Protein AF-A0AAD7YVX1-F1 (afdb_monomer_lite)

Structure (mmCIF, N/CA/C/O backbone):
data_AF-A0AAD7YVX1-F1
#
_entry.id   AF-A0AAD7YVX1-F1
#
loop_
_atom_site.group_PDB
_atom_site.id
_atom_site.type_symbol
_atom_site.label_atom_id
_atom_site.label_alt_id
_atom_site.label_comp_id
_atom_site.label_asym_id
_atom_site.label_entity_id
_atom_site.label_seq_id
_atom_site.pdbx_PDB_ins_code
_atom_site.Cartn_x
_atom_site.Cartn_y
_atom_site.Cartn_z
_atom_site.occupancy
_atom_site.B_iso_or_equiv
_atom_site.auth_seq_id
_atom_site.auth_comp_id
_atom_site.auth_asym_id
_atom_site.auth_atom_id
_atom_site.pdbx_PDB_model_num
ATOM 1 N N . MET A 1 1 ? 60.259 -20.047 -37.079 1.00 74.94 1 MET A N 1
ATOM 2 C CA . MET A 1 1 ? 59.697 -18.685 -37.295 1.00 74.94 1 MET A CA 1
ATOM 3 C C . MET A 1 1 ? 58.208 -18.621 -36.959 1.00 74.94 1 MET A C 1
ATOM 5 O O . MET A 1 1 ? 57.776 -17.560 -36.547 1.00 74.94 1 MET A O 1
ATOM 9 N N . TYR A 1 2 ? 57.457 -19.728 -37.052 1.00 91.69 2 TYR A N 1
ATOM 10 C CA . TYR A 1 2 ? 56.030 -19.790 -36.690 1.00 91.69 2 TYR A CA 1
ATOM 11 C C . TYR A 1 2 ? 55.746 -20.210 -35.236 1.00 91.69 2 TYR A C 1
ATOM 13 O O . TYR A 1 2 ? 54.602 -20.171 -34.801 1.00 91.69 2 TYR A O 1
ATOM 21 N N . ASP A 1 3 ? 56.762 -20.614 -34.470 1.00 94.06 3 ASP A N 1
ATOM 22 C CA . ASP A 1 3 ? 56.574 -21.216 -33.140 1.00 94.06 3 ASP A CA 1
ATOM 23 C C . ASP A 1 3 ? 55.918 -20.251 -32.139 1.00 94.06 3 ASP A C 1
ATOM 25 O O . ASP A 1 3 ? 55.067 -20.650 -31.350 1.00 94.06 3 ASP A O 1
ATOM 29 N N . ASN A 1 4 ? 56.242 -18.959 -32.240 1.00 94.56 4 ASN A N 1
ATOM 30 C CA . ASN A 1 4 ? 55.645 -17.914 -31.410 1.00 94.56 4 ASN A CA 1
ATOM 31 C C . ASN A 1 4 ? 54.162 -17.675 -31.751 1.00 94.56 4 ASN A C 1
ATOM 33 O O . ASN A 1 4 ? 53.345 -17.440 -30.863 1.00 94.56 4 ASN A O 1
ATOM 37 N N . ASP A 1 5 ? 53.793 -17.770 -33.031 1.00 95.81 5 ASP A N 1
ATOM 38 C CA . ASP A 1 5 ? 52.402 -17.611 -33.469 1.00 95.81 5 ASP A CA 1
ATOM 39 C C . ASP A 1 5 ? 51.548 -18.800 -33.015 1.00 95.81 5 ASP A C 1
ATOM 41 O O . ASP A 1 5 ? 50.422 -18.618 -32.551 1.00 95.81 5 ASP A O 1
ATOM 45 N N . ILE A 1 6 ? 52.107 -20.014 -33.076 1.00 96.56 6 ILE A N 1
ATOM 46 C CA . ILE A 1 6 ? 51.458 -21.230 -32.573 1.00 96.56 6 ILE A CA 1
ATOM 47 C C . ILE A 1 6 ? 51.222 -21.126 -31.061 1.00 96.56 6 ILE A C 1
ATOM 49 O O . ILE A 1 6 ? 50.116 -21.405 -30.599 1.00 96.56 6 ILE A O 1
ATOM 53 N N . GLU A 1 7 ? 52.220 -20.685 -30.289 1.00 97.19 7 GLU A N 1
ATOM 54 C CA . GLU A 1 7 ? 52.081 -20.517 -28.838 1.00 97.19 7 GLU A CA 1
ATOM 55 C C . GLU A 1 7 ? 51.013 -19.464 -28.482 1.00 97.19 7 GLU A C 1
ATOM 57 O O . GLU A 1 7 ? 50.201 -19.672 -27.576 1.00 97.19 7 GLU A O 1
ATOM 62 N N . ASN A 1 8 ? 50.961 -18.352 -29.221 1.00 96.94 8 ASN A N 1
ATOM 63 C CA . ASN A 1 8 ? 49.951 -17.312 -29.016 1.00 96.94 8 ASN A CA 1
ATOM 64 C C . ASN A 1 8 ? 48.534 -17.810 -29.330 1.00 96.94 8 ASN A C 1
ATOM 66 O O . ASN A 1 8 ? 47.618 -17.572 -28.540 1.00 96.94 8 ASN A O 1
ATOM 70 N N . LEU A 1 9 ? 48.355 -18.558 -30.424 1.00 97.62 9 LEU A N 1
ATOM 71 C CA . LEU A 1 9 ? 47.066 -19.166 -30.768 1.00 97.62 9 LEU A CA 1
ATOM 72 C C . LEU A 1 9 ? 46.616 -20.190 -29.719 1.00 97.62 9 LEU A C 1
ATOM 74 O O . LEU A 1 9 ? 45.437 -20.232 -29.375 1.00 97.62 9 LEU A O 1
ATOM 78 N N . GLN A 1 10 ? 47.538 -20.981 -29.162 1.00 97.69 10 GLN A N 1
ATOM 79 C CA . GLN A 1 10 ? 47.224 -21.920 -28.079 1.00 97.69 10 GLN A CA 1
ATOM 80 C C . GLN A 1 10 ? 46.774 -21.197 -26.802 1.00 97.69 10 GLN A C 1
ATOM 82 O O . GLN A 1 10 ? 45.806 -21.618 -26.166 1.00 97.69 10 GLN A O 1
ATOM 87 N N . LYS A 1 11 ? 47.430 -20.085 -26.441 1.00 97.38 11 LYS A N 1
ATOM 88 C CA . LYS A 1 11 ? 47.020 -19.248 -25.300 1.00 97.38 11 LYS A CA 1
ATOM 89 C C . LYS A 1 11 ? 45.641 -18.626 -25.518 1.00 97.38 11 LYS A C 1
ATOM 91 O O . LYS A 1 11 ? 44.825 -18.630 -24.594 1.00 97.38 11 LYS A O 1
ATOM 96 N N . GLU A 1 12 ? 45.365 -18.118 -26.719 1.00 97.81 12 GLU A N 1
ATOM 97 C CA . GLU A 1 12 ? 44.051 -17.554 -27.040 1.00 97.81 12 GLU A CA 1
ATOM 98 C C . GLU A 1 12 ? 42.960 -18.630 -27.005 1.00 97.81 12 GLU A C 1
ATOM 100 O O . GLU A 1 12 ? 41.921 -18.419 -26.378 1.00 97.81 12 GLU A O 1
ATOM 105 N N . LEU A 1 13 ? 43.212 -19.806 -27.589 1.00 97.62 13 LEU A N 1
ATOM 106 C CA . LEU A 1 13 ? 42.276 -20.930 -27.566 1.00 97.62 13 LEU A CA 1
ATOM 107 C C . LEU A 1 13 ? 41.926 -21.331 -26.127 1.00 97.62 13 LEU A C 1
ATOM 109 O O . LEU A 1 13 ? 40.748 -21.396 -25.781 1.00 97.62 13 LEU A O 1
ATOM 113 N N . LEU A 1 14 ? 42.932 -21.493 -25.263 1.00 97.94 14 LEU A N 1
ATOM 114 C CA . LEU A 1 14 ? 42.726 -21.831 -23.853 1.00 97.94 14 LEU A CA 1
ATOM 115 C C . LEU A 1 14 ? 41.912 -20.754 -23.111 1.00 97.94 14 LEU A C 1
ATOM 117 O O . LEU A 1 14 ? 41.033 -21.065 -22.305 1.00 97.94 14 LEU A O 1
ATOM 121 N N . SER A 1 15 ? 42.171 -19.473 -23.390 1.00 97.88 15 SER A N 1
ATOM 122 C CA . SER A 1 15 ? 41.406 -18.359 -22.815 1.00 97.88 15 SER A CA 1
ATOM 123 C C . SER A 1 15 ? 39.932 -18.392 -23.244 1.00 97.88 15 SER A C 1
ATOM 125 O O . SER A 1 15 ? 39.031 -18.214 -22.414 1.00 97.88 15 SER A O 1
ATOM 127 N N . ARG A 1 16 ? 39.667 -18.682 -24.524 1.00 97.75 16 ARG A N 1
ATOM 128 C CA . ARG A 1 16 ? 38.306 -18.823 -25.064 1.00 97.75 16 ARG A CA 1
ATOM 129 C C . ARG A 1 16 ? 37.585 -20.027 -24.468 1.00 97.75 16 ARG A C 1
ATOM 131 O O . ARG A 1 16 ? 36.438 -19.883 -24.056 1.00 97.75 16 ARG A O 1
ATOM 138 N N . GLU A 1 17 ? 38.253 -21.172 -24.352 1.00 98.12 17 GLU A N 1
ATOM 139 C CA . GLU A 1 17 ? 37.696 -22.370 -23.712 1.00 98.12 17 GLU A CA 1
ATOM 140 C C . GLU A 1 17 ? 37.290 -22.106 -22.259 1.00 98.12 17 GLU A C 1
ATOM 142 O O . GLU A 1 17 ? 36.192 -22.478 -21.845 1.00 98.12 17 GLU A O 1
ATOM 147 N N . ASN A 1 18 ? 38.134 -21.413 -21.492 1.00 97.25 18 ASN A N 1
ATOM 148 C CA . ASN A 1 18 ? 37.818 -21.048 -20.110 1.00 97.25 18 ASN A CA 1
ATOM 149 C C . ASN A 1 18 ? 36.640 -20.070 -20.022 1.00 97.25 18 ASN A C 1
ATOM 151 O O . ASN A 1 18 ? 35.794 -20.209 -19.142 1.00 97.25 18 ASN A O 1
ATOM 155 N N . THR A 1 19 ? 36.544 -19.122 -20.957 1.00 97.69 19 THR A N 1
ATOM 156 C CA . THR A 1 19 ? 35.404 -18.195 -21.032 1.00 97.69 19 THR A CA 1
ATOM 157 C C . THR A 1 19 ? 34.103 -18.940 -21.330 1.00 97.69 19 THR A C 1
ATOM 159 O O . THR A 1 19 ? 33.081 -18.682 -20.701 1.00 97.69 19 THR A O 1
ATOM 162 N N . ILE A 1 20 ? 34.134 -19.896 -22.263 1.00 97.00 20 ILE A N 1
ATOM 163 C CA . ILE A 1 20 ? 32.970 -20.724 -22.596 1.00 97.00 20 ILE A CA 1
ATOM 164 C C . ILE A 1 20 ? 32.546 -21.562 -21.384 1.00 97.00 20 ILE A C 1
ATOM 166 O O . ILE A 1 20 ? 31.361 -21.596 -21.059 1.00 97.00 20 ILE A O 1
ATOM 170 N N . LYS A 1 21 ? 33.498 -22.182 -20.674 1.00 97.44 21 LYS A N 1
ATOM 171 C CA . LYS A 1 21 ? 33.215 -22.927 -19.436 1.00 97.44 21 LYS A CA 1
ATOM 172 C C . LYS A 1 21 ? 32.552 -22.046 -18.374 1.00 97.44 21 LYS A C 1
ATOM 174 O O . LYS A 1 21 ? 31.548 -22.456 -17.805 1.00 97.44 21 LYS A O 1
ATOM 179 N N . ASP A 1 22 ? 33.056 -20.832 -18.148 1.00 96.81 22 ASP A N 1
ATOM 180 C CA . ASP A 1 22 ? 32.457 -19.879 -17.200 1.00 96.81 22 ASP A CA 1
ATOM 181 C C . ASP A 1 22 ? 31.016 -19.498 -17.584 1.00 96.81 22 ASP A C 1
ATOM 183 O O . ASP A 1 22 ? 30.131 -19.456 -16.728 1.00 96.81 22 ASP A O 1
ATOM 187 N N . ILE A 1 23 ? 30.747 -19.288 -18.879 1.00 96.44 23 ILE A N 1
ATOM 188 C CA . ILE A 1 23 ? 29.391 -19.018 -19.380 1.00 96.44 23 ILE A CA 1
ATOM 189 C C . ILE A 1 23 ? 28.453 -20.196 -19.086 1.00 96.44 23 ILE A C 1
ATOM 191 O O . ILE A 1 23 ? 27.344 -19.972 -18.599 1.00 96.44 23 ILE A O 1
ATOM 195 N N . PHE A 1 24 ? 28.884 -21.435 -19.340 1.00 97.50 24 PHE A N 1
ATOM 196 C CA . PHE A 1 24 ? 28.068 -22.618 -19.054 1.00 97.50 24 PHE A CA 1
ATOM 197 C C . PHE A 1 24 ? 27.813 -22.802 -17.554 1.00 97.50 24 PHE A C 1
ATOM 199 O O . PHE A 1 24 ? 26.665 -23.017 -17.173 1.00 97.50 24 PHE A O 1
ATOM 206 N N . CYS A 1 25 ? 28.819 -22.605 -16.698 1.00 96.12 25 CYS A N 1
ATOM 207 C CA . CYS A 1 25 ? 28.635 -22.647 -15.243 1.00 96.12 25 CYS A CA 1
ATOM 208 C C . CYS A 1 25 ? 27.600 -21.614 -14.763 1.00 96.12 25 CYS A C 1
ATOM 210 O O . CYS A 1 25 ? 26.734 -21.918 -13.940 1.00 96.12 25 CYS A O 1
ATOM 212 N N . LYS A 1 26 ? 27.652 -20.384 -15.293 1.00 95.50 26 LYS A N 1
ATOM 213 C CA . LYS A 1 26 ? 26.664 -19.338 -14.978 1.00 95.50 26 LYS A CA 1
ATOM 214 C C . LYS A 1 26 ? 25.271 -19.706 -15.473 1.00 95.50 26 LYS A C 1
ATOM 216 O O . LYS A 1 26 ? 24.300 -19.498 -14.752 1.00 95.50 26 LYS A O 1
ATOM 221 N N . TYR A 1 27 ? 25.170 -20.263 -16.678 1.00 95.38 27 TYR A N 1
ATOM 222 C CA . TYR A 1 27 ? 23.902 -20.720 -17.236 1.00 95.38 27 TYR A CA 1
ATOM 223 C C . TYR A 1 27 ? 23.262 -21.816 -16.373 1.00 95.38 27 TYR A C 1
ATOM 225 O O . TYR A 1 27 ? 22.083 -21.707 -16.041 1.00 95.38 27 TYR A O 1
ATOM 233 N N . GLU A 1 28 ? 24.030 -22.823 -15.954 1.00 97.06 28 GLU A N 1
ATOM 234 C CA . GLU A 1 28 ? 23.556 -23.890 -15.063 1.00 97.06 28 GLU A CA 1
ATOM 235 C C . GLU A 1 28 ? 23.082 -23.338 -13.713 1.00 97.06 28 GLU A C 1
ATOM 237 O O . GLU A 1 28 ? 21.984 -23.668 -13.265 1.00 97.06 28 GLU A O 1
ATOM 242 N N . SER A 1 29 ? 23.846 -22.422 -13.108 1.00 94.62 29 SER A N 1
ATOM 243 C CA . SER A 1 29 ? 23.443 -21.754 -11.865 1.00 94.62 29 SER A CA 1
ATOM 244 C C . SER A 1 29 ? 22.132 -20.971 -12.027 1.00 94.62 29 SER A C 1
ATOM 246 O O . SER A 1 29 ? 21.245 -21.065 -11.178 1.00 94.62 29 SER A O 1
ATOM 248 N N . CYS A 1 30 ? 21.954 -20.251 -13.140 1.00 94.00 30 CYS A N 1
ATOM 249 C CA . CYS A 1 30 ? 20.700 -19.555 -13.429 1.00 94.00 30 CYS A CA 1
ATOM 250 C C . CYS A 1 30 ? 19.519 -20.516 -13.626 1.00 94.00 30 CYS A C 1
ATOM 252 O O . CYS A 1 30 ? 18.421 -20.220 -13.155 1.00 94.00 30 CYS A O 1
ATOM 254 N N . GLN A 1 31 ? 19.722 -21.653 -14.301 1.00 96.44 31 GLN A N 1
ATOM 255 C CA . GLN A 1 31 ? 18.683 -22.674 -14.477 1.00 96.44 31 GLN A CA 1
ATOM 256 C C . GLN A 1 31 ? 18.253 -23.272 -13.136 1.00 96.44 31 GLN A C 1
ATOM 258 O O . GLN A 1 31 ? 17.057 -23.417 -12.885 1.00 96.44 31 GLN A O 1
ATOM 263 N N . GLN A 1 32 ? 19.208 -23.545 -12.246 1.00 96.56 32 GLN A N 1
ATOM 264 C CA . GLN A 1 32 ? 18.909 -24.029 -10.903 1.00 96.56 32 GLN A CA 1
ATOM 265 C C . GLN A 1 32 ? 18.084 -23.007 -10.106 1.00 96.56 32 GLN A C 1
ATOM 267 O O . GLN A 1 32 ? 17.020 -23.350 -9.594 1.00 96.56 32 GLN A O 1
ATOM 272 N N . MET A 1 33 ? 18.503 -21.737 -10.083 1.00 92.31 33 MET A N 1
ATOM 273 C CA . MET A 1 33 ? 17.752 -20.672 -9.403 1.00 92.31 33 MET A CA 1
ATOM 274 C C . MET A 1 33 ? 16.338 -20.487 -9.971 1.00 92.31 33 MET A C 1
ATOM 276 O O . MET A 1 33 ? 15.397 -20.192 -9.233 1.00 92.31 33 MET A O 1
ATOM 280 N N . LEU A 1 34 ? 16.171 -20.625 -11.291 1.00 92.44 34 LEU A N 1
ATOM 281 C CA . LEU A 1 34 ? 14.857 -20.552 -11.927 1.00 92.44 34 LEU A CA 1
ATOM 282 C C . LEU A 1 34 ? 13.966 -21.719 -11.488 1.00 92.44 34 LEU A C 1
ATOM 284 O O . LEU A 1 34 ? 12.796 -21.500 -11.180 1.00 92.44 34 LEU A O 1
ATOM 288 N N . SER A 1 35 ? 14.521 -22.931 -11.425 1.00 95.19 35 SER A N 1
ATOM 289 C CA . SER A 1 35 ? 13.809 -24.120 -10.954 1.00 95.19 35 SER A CA 1
ATOM 290 C C . SER A 1 35 ? 13.348 -23.969 -9.502 1.00 95.19 35 SER A C 1
ATOM 292 O O . SER A 1 35 ? 12.192 -24.260 -9.203 1.00 95.19 35 SER A O 1
ATOM 294 N N . GLU A 1 36 ? 14.214 -23.468 -8.617 1.00 93.00 36 GLU A N 1
ATOM 295 C CA . GLU A 1 36 ? 13.880 -23.201 -7.209 1.00 93.00 36 GLU A CA 1
ATOM 296 C C . GLU A 1 36 ? 12.719 -22.201 -7.097 1.00 93.00 36 GLU A C 1
ATOM 298 O O . GLU A 1 36 ? 11.714 -22.476 -6.443 1.00 93.00 36 GLU A O 1
ATOM 303 N N . ARG A 1 37 ? 12.777 -21.087 -7.839 1.00 87.19 37 ARG A N 1
ATOM 304 C CA . ARG A 1 37 ? 11.689 -20.093 -7.859 1.00 87.19 37 ARG A CA 1
ATOM 305 C C . ARG A 1 37 ? 10.387 -20.616 -8.454 1.00 87.19 37 ARG A C 1
ATOM 307 O O . ARG A 1 37 ? 9.310 -20.209 -8.023 1.00 87.19 37 ARG A O 1
ATOM 314 N N . MET A 1 38 ? 10.455 -21.480 -9.466 1.00 90.44 38 MET A N 1
ATOM 315 C CA . MET A 1 38 ? 9.258 -22.126 -10.007 1.00 90.44 38 MET A CA 1
ATOM 316 C C . MET A 1 38 ? 8.609 -23.037 -8.967 1.00 90.44 38 MET A C 1
ATOM 318 O O . MET A 1 38 ? 7.384 -23.062 -8.873 1.00 90.44 38 MET A O 1
ATOM 322 N N . GLN A 1 39 ? 9.409 -23.739 -8.166 1.00 93.06 39 GLN A N 1
ATOM 323 C CA . GLN A 1 39 ? 8.897 -24.577 -7.090 1.00 93.06 39 GLN A CA 1
ATOM 324 C C . GLN A 1 39 ? 8.227 -23.747 -5.986 1.00 93.06 39 GLN A C 1
ATOM 326 O O . GLN A 1 39 ? 7.090 -24.046 -5.624 1.00 93.06 39 GLN A O 1
ATOM 331 N N . GLU A 1 40 ? 8.845 -22.645 -5.549 1.00 88.00 40 GLU A N 1
ATOM 332 C CA . GLU A 1 40 ? 8.228 -21.687 -4.612 1.00 88.00 40 GLU A CA 1
ATOM 333 C C . GLU A 1 40 ? 6.893 -21.132 -5.148 1.00 88.00 40 GLU A C 1
ATOM 335 O O . GLU A 1 40 ? 5.904 -21.014 -4.421 1.00 88.00 40 GLU A O 1
ATOM 340 N N . ALA A 1 41 ? 6.830 -20.810 -6.445 1.00 83.75 41 ALA A N 1
ATOM 341 C CA . ALA A 1 41 ? 5.604 -20.328 -7.075 1.00 83.75 41 ALA A CA 1
ATOM 342 C C . ALA A 1 41 ? 4.497 -21.396 -7.092 1.00 83.75 41 ALA A C 1
ATOM 344 O O . ALA A 1 41 ? 3.330 -21.063 -6.873 1.00 83.75 41 ALA A O 1
ATOM 345 N N . CYS A 1 42 ? 4.842 -22.666 -7.318 1.00 87.19 42 CYS A N 1
ATOM 346 C CA . CYS A 1 42 ? 3.895 -23.778 -7.224 1.00 87.19 42 CYS A CA 1
ATOM 347 C C . CYS A 1 42 ? 3.327 -23.919 -5.804 1.00 87.19 42 CYS A C 1
ATOM 349 O O . CYS A 1 42 ? 2.109 -24.011 -5.651 1.00 87.19 42 CYS A O 1
ATOM 351 N N . GLU A 1 43 ? 4.171 -23.843 -4.771 1.00 87.44 43 GLU A N 1
ATOM 352 C CA . GLU A 1 43 ? 3.731 -23.897 -3.367 1.00 87.44 43 GLU A CA 1
ATOM 353 C C . GLU A 1 43 ? 2.758 -22.756 -3.024 1.00 87.44 43 GLU A C 1
ATOM 355 O O . GLU A 1 43 ? 1.736 -22.969 -2.365 1.00 87.44 43 GLU A O 1
ATOM 360 N N . LEU A 1 44 ? 3.017 -21.544 -3.527 1.00 81.44 44 LEU A N 1
ATOM 361 C CA . LEU A 1 44 ? 2.105 -20.407 -3.368 1.00 81.44 44 LEU A CA 1
ATOM 362 C C . LEU A 1 44 ? 0.762 -20.627 -4.073 1.00 81.44 44 LEU A C 1
ATOM 364 O O . LEU A 1 44 ? -0.283 -20.271 -3.524 1.00 81.44 44 LEU A O 1
ATOM 368 N N . VAL A 1 45 ? 0.764 -21.207 -5.276 1.00 87.12 45 VAL A N 1
ATOM 369 C CA . VAL A 1 45 ? -0.472 -21.543 -6.000 1.00 87.12 45 VAL A CA 1
ATOM 370 C C . VAL A 1 45 ? -1.303 -22.552 -5.209 1.00 87.12 45 VAL A C 1
ATOM 372 O O . VAL A 1 45 ? -2.518 -22.373 -5.091 1.00 87.12 45 VAL A O 1
ATOM 375 N N . ASP A 1 46 ? -0.671 -23.571 -4.633 1.00 86.94 46 ASP A N 1
ATOM 376 C CA . ASP A 1 46 ? -1.364 -24.573 -3.823 1.00 86.94 46 ASP A CA 1
ATOM 377 C C . ASP A 1 46 ? -1.924 -23.971 -2.527 1.00 86.94 46 ASP A C 1
ATOM 379 O O . ASP A 1 46 ? -3.071 -24.244 -2.167 1.00 86.94 46 ASP A O 1
ATOM 383 N N . LEU A 1 47 ? -1.191 -23.057 -1.881 1.00 82.50 47 LEU A N 1
ATOM 384 C CA . LEU A 1 47 ? -1.695 -22.303 -0.730 1.00 82.50 47 LEU A CA 1
ATOM 385 C C . LEU A 1 47 ? -2.919 -21.442 -1.090 1.00 82.50 47 LEU A C 1
ATOM 387 O O . LEU A 1 47 ? -3.881 -21.372 -0.321 1.00 82.50 47 LEU A O 1
ATOM 391 N N . VAL A 1 48 ? -2.912 -20.785 -2.255 1.00 82.94 48 VAL A N 1
ATOM 392 C CA . VAL A 1 48 ? -4.062 -19.998 -2.730 1.00 82.94 48 VAL A CA 1
ATOM 393 C C . VAL A 1 48 ? -5.267 -20.897 -2.996 1.00 82.94 48 VAL A C 1
ATOM 395 O O . VAL A 1 48 ? -6.367 -20.549 -2.568 1.00 82.94 48 VAL A O 1
ATOM 398 N N . LYS A 1 49 ? -5.079 -22.053 -3.646 1.00 87.06 49 LYS A N 1
ATOM 399 C CA . LYS A 1 49 ? -6.158 -23.031 -3.870 1.00 87.06 49 LYS A CA 1
ATOM 400 C C . LYS A 1 49 ? -6.748 -23.526 -2.554 1.00 87.06 49 LYS A C 1
ATOM 402 O O . LYS A 1 49 ? -7.958 -23.444 -2.372 1.00 87.06 49 LYS A O 1
ATOM 407 N N . PHE A 1 50 ? -5.898 -23.937 -1.614 1.00 90.00 50 PHE A N 1
ATOM 408 C CA . PHE A 1 50 ? -6.323 -24.380 -0.287 1.00 90.00 50 PHE A CA 1
ATOM 409 C C . PHE A 1 50 ? -7.161 -23.313 0.431 1.00 90.00 50 PHE A C 1
ATOM 411 O O . PHE A 1 50 ? -8.218 -23.599 0.996 1.00 90.00 50 PHE A O 1
ATOM 418 N N . ASN A 1 51 ? -6.720 -22.054 0.380 1.00 80.56 51 ASN A N 1
ATOM 419 C CA . ASN A 1 51 ? -7.475 -20.954 0.970 1.00 80.56 51 ASN A CA 1
ATOM 420 C C . ASN A 1 51 ? -8.803 -20.713 0.241 1.00 80.56 51 ASN A C 1
ATOM 422 O O . ASN A 1 51 ? -9.815 -20.491 0.904 1.00 80.56 51 ASN A O 1
ATOM 426 N N . ALA A 1 52 ? -8.829 -20.785 -1.092 1.00 85.19 52 ALA A N 1
ATOM 427 C CA . ALA A 1 52 ? -10.053 -20.640 -1.878 1.00 85.19 52 ALA A CA 1
ATOM 428 C C . ALA A 1 52 ? -11.094 -21.715 -1.520 1.00 85.19 52 ALA A C 1
ATOM 430 O O . ALA A 1 52 ? -12.237 -21.370 -1.221 1.00 85.19 52 ALA A O 1
ATOM 431 N N . GLU A 1 53 ? -10.688 -22.985 -1.442 1.00 89.62 53 GLU A N 1
ATOM 432 C CA . GLU A 1 53 ? -11.549 -24.102 -1.023 1.00 89.62 53 GLU A CA 1
ATOM 433 C C . GLU A 1 53 ? -12.081 -23.904 0.404 1.00 89.62 53 GLU A C 1
ATOM 435 O O . GLU A 1 53 ? -13.265 -24.111 0.691 1.00 89.62 53 GLU A O 1
ATOM 440 N N . ARG A 1 54 ? -11.224 -23.428 1.316 1.00 85.81 54 ARG A N 1
ATOM 441 C CA . ARG A 1 54 ? -11.626 -23.100 2.687 1.00 85.81 54 ARG A CA 1
ATOM 442 C C . ARG A 1 54 ? -12.669 -21.980 2.728 1.00 85.81 54 ARG A C 1
ATOM 444 O O . ARG A 1 54 ? -13.623 -22.074 3.504 1.00 85.81 54 ARG A O 1
ATOM 451 N N . TYR A 1 55 ? -12.511 -20.933 1.917 1.00 80.38 55 TYR A N 1
ATOM 452 C CA . TYR A 1 55 ? -13.495 -19.851 1.812 1.00 80.38 55 TYR A CA 1
ATOM 453 C C . TYR A 1 55 ? -14.820 -20.335 1.225 1.00 80.38 55 TYR A C 1
ATOM 455 O O . TYR A 1 55 ? -15.878 -19.959 1.730 1.00 80.38 55 TYR A O 1
ATOM 463 N N . GLU A 1 56 ? -14.786 -21.187 0.203 1.00 84.62 56 GLU A N 1
ATOM 464 C CA . GLU A 1 56 ? -15.989 -21.774 -0.387 1.00 84.62 56 GLU A CA 1
ATOM 465 C C . GLU A 1 56 ? -16.758 -22.619 0.640 1.00 84.62 56 GLU A C 1
ATOM 467 O O . GLU A 1 56 ? -17.959 -22.425 0.828 1.00 84.62 56 GLU A O 1
ATOM 472 N N . SER A 1 57 ? -16.056 -23.459 1.408 1.00 83.69 57 SER A N 1
ATOM 473 C CA . SER A 1 57 ? -16.642 -24.241 2.507 1.00 83.69 57 SER A CA 1
ATOM 474 C C . SER A 1 57 ? -17.288 -23.360 3.585 1.00 83.69 57 SER A C 1
ATOM 476 O O . SER A 1 57 ? -18.427 -23.597 3.996 1.00 83.69 57 SER A O 1
ATOM 478 N N . LEU A 1 58 ? -16.608 -22.291 4.012 1.00 77.44 58 LEU A N 1
ATOM 479 C CA . LEU A 1 58 ? -17.169 -21.322 4.960 1.00 77.44 58 LEU A CA 1
ATOM 480 C C . LEU A 1 58 ? -18.419 -20.632 4.403 1.00 77.44 58 LEU A C 1
ATOM 482 O O . LEU A 1 58 ? -19.391 -20.448 5.131 1.00 77.44 58 LEU A O 1
ATOM 486 N N . THR A 1 59 ? -18.412 -20.284 3.117 1.00 76.00 59 THR A N 1
ATOM 487 C CA . THR A 1 59 ? -19.544 -19.626 2.451 1.00 76.00 59 THR A CA 1
ATOM 488 C C . THR A 1 59 ? -20.751 -20.558 2.366 1.00 76.00 59 THR A C 1
ATOM 490 O O . THR A 1 59 ? -21.865 -20.146 2.685 1.00 76.00 59 THR A O 1
ATOM 493 N N . ASN A 1 60 ? -20.529 -21.831 2.034 1.00 75.19 60 ASN A N 1
ATOM 494 C CA . ASN A 1 60 ? -21.579 -22.849 2.003 1.00 75.19 60 ASN A CA 1
ATOM 495 C C . ASN A 1 60 ? -22.202 -23.057 3.392 1.00 75.19 60 ASN A C 1
ATOM 497 O O . ASN A 1 60 ? -23.424 -23.109 3.515 1.00 75.19 60 ASN A O 1
ATOM 501 N N . ASN A 1 61 ? -21.395 -23.050 4.456 1.00 71.81 61 ASN A N 1
ATOM 502 C CA . ASN A 1 61 ? -21.890 -23.143 5.835 1.00 71.81 61 ASN A CA 1
ATOM 503 C C . ASN A 1 61 ? -22.625 -21.877 6.318 1.00 71.81 61 ASN A C 1
ATOM 505 O O . ASN A 1 61 ? -23.444 -21.950 7.233 1.00 71.81 61 ASN A O 1
ATOM 509 N N . LEU A 1 62 ? -22.352 -20.717 5.713 1.00 66.00 62 LEU A N 1
ATOM 510 C CA . LEU A 1 62 ? -23.009 -19.441 6.018 1.00 66.00 62 LEU A CA 1
ATOM 511 C C . LEU A 1 62 ? -24.324 -19.229 5.259 1.00 66.00 62 LEU A C 1
ATOM 513 O O . LEU A 1 62 ? -25.043 -18.275 5.570 1.00 66.00 62 LEU A O 1
ATOM 517 N N . THR A 1 63 ? -24.680 -20.098 4.306 1.00 56.06 63 THR A N 1
ATOM 518 C CA . THR A 1 63 ? -26.024 -20.098 3.710 1.00 56.06 63 THR A CA 1
ATOM 519 C C . THR A 1 63 ? -27.055 -20.595 4.730 1.00 56.06 63 THR A C 1
ATOM 521 O O . THR A 1 63 ? -27.527 -21.727 4.711 1.00 56.06 63 THR A O 1
ATOM 524 N N . CYS A 1 64 ? -27.391 -19.714 5.676 1.00 47.88 64 CYS A N 1
ATOM 525 C CA . CYS A 1 64 ? -28.498 -19.871 6.606 1.00 47.88 64 CYS A CA 1
ATOM 526 C C . CYS A 1 64 ? -29.768 -20.215 5.826 1.00 47.88 64 CYS A C 1
ATOM 528 O O . CYS A 1 64 ? -30.167 -19.477 4.923 1.00 47.88 64 CYS A O 1
ATOM 530 N N . SER A 1 65 ? -30.452 -21.283 6.240 1.00 49.62 65 SER A N 1
ATOM 531 C CA . SER A 1 65 ? -31.848 -21.577 5.893 1.00 49.62 65 SER A CA 1
ATOM 532 C C . SER A 1 65 ? -32.788 -20.576 6.575 1.00 49.62 65 SER A C 1
ATOM 534 O O . SER A 1 65 ? -33.686 -20.931 7.334 1.00 49.62 65 SER A O 1
ATOM 536 N N . CYS A 1 66 ? -32.534 -19.292 6.360 1.00 53.22 66 CYS A N 1
ATOM 537 C CA . CYS A 1 66 ? -33.348 -18.209 6.851 1.00 53.22 66 CYS A CA 1
ATOM 538 C C . CYS A 1 66 ? -34.591 -18.189 5.951 1.00 53.22 66 CYS A C 1
ATOM 540 O O . CYS A 1 66 ? -34.580 -17.621 4.859 1.00 53.22 66 CYS A O 1
ATOM 542 N N . ALA A 1 67 ? -35.631 -18.914 6.376 1.00 51.72 67 ALA A N 1
ATOM 543 C CA . ALA A 1 67 ? -36.941 -18.891 5.739 1.00 51.72 67 ALA A CA 1
ATOM 544 C C . ALA A 1 67 ? -37.381 -17.429 5.543 1.00 51.72 67 ALA A C 1
ATOM 546 O O . ALA A 1 67 ? -37.151 -16.612 6.440 1.00 51.72 67 ALA A O 1
ATOM 547 N N . PRO A 1 68 ? -37.983 -17.080 4.393 1.00 46.88 68 PRO A N 1
ATOM 548 C CA . PRO A 1 68 ? -38.361 -15.706 4.107 1.00 46.88 68 PRO A CA 1
ATOM 549 C C . PRO A 1 68 ? -39.382 -15.244 5.148 1.00 46.88 68 PRO A C 1
ATOM 551 O O . PRO A 1 68 ? -40.539 -15.663 5.137 1.00 46.88 68 PRO A O 1
ATOM 554 N N . THR A 1 69 ? -38.954 -14.391 6.075 1.00 52.59 69 THR A N 1
ATOM 555 C CA . THR A 1 69 ? -39.880 -13.623 6.897 1.00 52.59 69 THR A CA 1
ATOM 556 C C . THR A 1 69 ? -40.608 -12.623 5.998 1.00 52.59 69 THR A C 1
ATOM 558 O O . THR A 1 69 ? -40.010 -12.079 5.064 1.00 52.59 69 THR A O 1
ATOM 561 N N . PRO A 1 70 ? -41.913 -12.400 6.230 1.00 45.41 70 PRO A N 1
ATOM 562 C CA . PRO A 1 70 ? -42.732 -11.552 5.379 1.00 45.41 70 PRO A CA 1
ATOM 563 C C . PRO A 1 70 ? -42.149 -10.139 5.328 1.00 45.41 70 PRO A C 1
ATOM 565 O O . PRO A 1 70 ? -41.896 -9.510 6.356 1.00 45.41 70 PRO A O 1
ATOM 568 N N . SER A 1 71 ? -41.921 -9.662 4.107 1.00 43.53 71 SER A N 1
ATOM 569 C CA . SER A 1 71 ? -41.405 -8.328 3.816 1.00 43.53 71 SER A CA 1
ATOM 570 C C . SE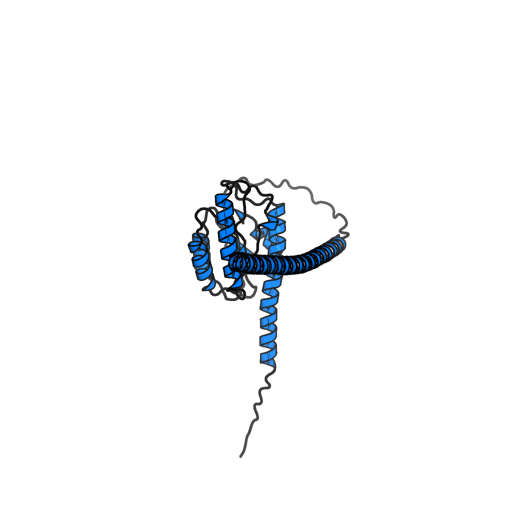R A 1 71 ? -42.299 -7.250 4.448 1.00 43.53 71 SER A C 1
ATOM 572 O O . SER A 1 71 ? -43.505 -7.254 4.178 1.00 43.53 71 SER A O 1
ATOM 574 N N . PRO A 1 72 ? -41.754 -6.311 5.244 1.00 46.25 72 PRO A N 1
ATOM 575 C CA . PRO A 1 72 ? -42.515 -5.156 5.700 1.00 46.25 72 PRO A CA 1
ATOM 576 C C . PRO A 1 72 ? -42.850 -4.241 4.507 1.00 46.25 72 PRO A C 1
ATOM 578 O O . PRO A 1 72 ? -42.119 -4.236 3.510 1.00 46.25 72 PRO A O 1
ATOM 581 N N . PRO A 1 73 ? -43.955 -3.477 4.581 1.00 42.53 73 PRO A N 1
ATOM 582 C CA . PRO A 1 73 ? -44.393 -2.617 3.491 1.00 42.53 73 PRO A CA 1
ATOM 583 C C . PRO A 1 73 ? -43.312 -1.586 3.161 1.00 42.53 73 PRO A C 1
ATOM 585 O O . PRO A 1 73 ? -42.757 -0.935 4.046 1.00 42.53 73 PRO A O 1
ATOM 588 N N . MET A 1 74 ? -43.012 -1.460 1.868 1.00 41.69 74 MET A N 1
ATOM 589 C CA . MET A 1 74 ? -42.087 -0.468 1.337 1.00 41.69 74 MET A CA 1
ATOM 590 C C . MET A 1 74 ? -42.581 0.948 1.646 1.00 41.69 74 MET A C 1
ATOM 592 O O . MET A 1 74 ? -43.417 1.499 0.931 1.00 41.69 74 MET A O 1
ATOM 596 N N . SER A 1 75 ? -42.013 1.558 2.679 1.00 41.41 75 SER A N 1
ATOM 597 C CA . SER A 1 75 ? -42.025 3.007 2.841 1.00 41.41 75 SER A CA 1
ATOM 598 C C . SER A 1 75 ? -41.009 3.601 1.868 1.00 41.41 75 SER A C 1
ATOM 600 O O . SER A 1 75 ? -39.833 3.235 1.879 1.00 41.41 75 SER A O 1
ATOM 602 N N . GLN A 1 76 ? -41.485 4.485 0.996 1.00 35.84 76 GLN A N 1
ATOM 603 C CA . GLN A 1 76 ? -40.681 5.230 0.034 1.00 35.84 76 GLN A CA 1
ATOM 604 C C . GLN A 1 76 ? -39.583 6.000 0.777 1.00 35.84 76 GLN A C 1
ATOM 606 O O . GLN A 1 76 ? -39.857 6.936 1.522 1.00 35.84 76 GLN A O 1
ATOM 611 N N . CYS A 1 77 ? -38.336 5.566 0.607 1.00 33.47 77 CYS A N 1
ATOM 612 C CA . CYS A 1 77 ? -37.179 6.274 1.125 1.00 33.47 77 CYS A CA 1
ATOM 613 C C . CYS A 1 77 ? -36.807 7.348 0.098 1.00 33.47 77 CYS A C 1
ATOM 615 O O . CYS A 1 77 ? -36.118 7.070 -0.884 1.00 33.47 77 CYS A O 1
ATOM 617 N N . GLU A 1 78 ? -37.318 8.560 0.295 1.00 34.47 78 GLU A N 1
ATOM 618 C CA . GLU A 1 78 ? -36.835 9.741 -0.412 1.00 34.47 78 GLU A CA 1
ATOM 619 C C . GLU A 1 78 ? -35.358 9.956 -0.053 1.00 34.47 78 GLU A C 1
ATOM 621 O O . GLU A 1 78 ? -34.981 10.043 1.116 1.00 34.47 78 GLU A O 1
ATOM 626 N N . ILE A 1 79 ? -34.502 9.980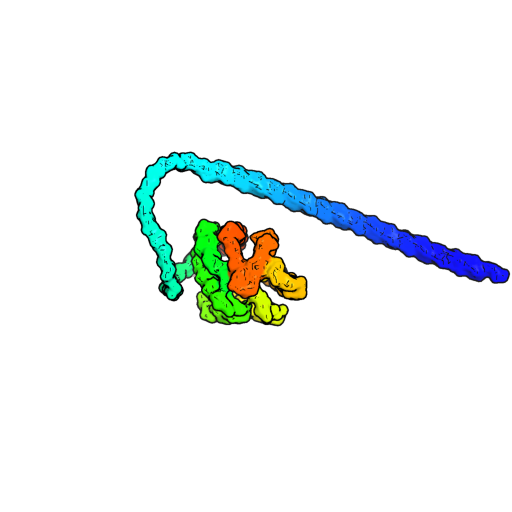 -1.074 1.00 36.03 79 ILE A N 1
ATOM 627 C CA . ILE A 1 79 ? -33.080 10.301 -0.942 1.00 36.03 79 ILE A CA 1
ATOM 628 C C . ILE A 1 79 ? -32.982 11.822 -0.767 1.00 36.03 79 ILE A C 1
ATOM 630 O O . ILE A 1 79 ? -33.383 12.542 -1.684 1.00 36.03 79 ILE A O 1
ATOM 634 N N . PRO A 1 80 ? -32.425 12.348 0.341 1.00 37.34 80 PRO A N 1
ATOM 635 C CA . PRO A 1 80 ? -32.210 13.779 0.470 1.00 37.34 80 PRO A CA 1
ATOM 636 C C . PRO A 1 80 ? -31.063 14.191 -0.456 1.00 37.34 80 PRO A C 1
ATOM 638 O O . PRO A 1 80 ? -29.893 13.895 -0.213 1.00 37.34 80 PRO A O 1
ATOM 641 N N . SER A 1 81 ? -31.395 14.895 -1.533 1.00 37.44 81 SER A N 1
ATOM 642 C CA . SER A 1 81 ? -30.453 15.723 -2.278 1.00 37.44 81 SER A CA 1
ATOM 643 C C . SER A 1 81 ? -30.155 16.970 -1.442 1.00 37.44 81 SER A C 1
ATOM 645 O O . SER A 1 81 ? -30.837 17.985 -1.564 1.00 37.44 81 SER A O 1
ATOM 647 N N . GLY A 1 82 ? -29.182 16.875 -0.540 1.00 36.72 82 GLY A N 1
ATOM 648 C CA . GLY A 1 82 ? -28.815 17.967 0.357 1.00 36.72 82 GLY A CA 1
ATOM 649 C C . GLY A 1 82 ? -27.369 17.840 0.801 1.00 36.72 82 GLY A C 1
ATOM 650 O O . GLY A 1 82 ? -27.020 16.986 1.610 1.00 36.72 82 GLY A O 1
ATOM 651 N N . SER A 1 83 ? -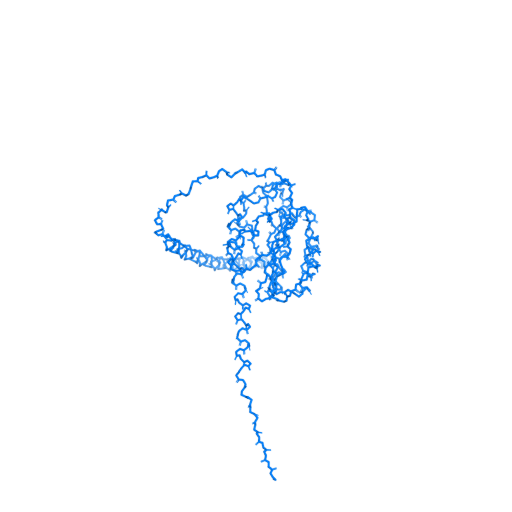26.522 18.685 0.227 1.00 42.44 83 SER A N 1
ATOM 652 C CA . SER A 1 83 ? -25.163 18.948 0.668 1.00 42.44 83 SER A CA 1
ATOM 653 C C . SER A 1 83 ? -25.187 19.635 2.033 1.00 42.44 83 SER A C 1
ATOM 655 O O . SER A 1 83 ? -25.166 20.854 2.083 1.00 42.44 83 SER A O 1
ATOM 657 N N . ASP A 1 84 ? -25.211 18.869 3.118 1.00 34.38 84 ASP A N 1
ATOM 658 C CA . ASP A 1 84 ? -24.842 19.366 4.443 1.00 34.38 84 ASP A CA 1
ATOM 659 C C . ASP A 1 84 ? -24.113 18.260 5.204 1.00 34.38 84 ASP A C 1
ATOM 661 O O . ASP A 1 84 ? -24.682 17.295 5.716 1.00 34.38 84 ASP A O 1
ATOM 665 N N . PHE A 1 85 ? -22.789 18.390 5.215 1.00 39.16 85 PHE A N 1
ATOM 666 C CA . PHE A 1 85 ? -21.878 17.547 5.970 1.00 39.16 85 PHE A CA 1
ATOM 667 C C . PHE A 1 85 ? -22.055 17.897 7.454 1.00 39.16 85 PHE A C 1
ATOM 669 O O . PHE A 1 85 ? -21.420 18.817 7.964 1.00 39.16 85 PHE A O 1
ATOM 676 N N . VAL A 1 86 ? -22.949 17.195 8.150 1.00 33.47 86 VAL A N 1
ATOM 677 C CA . VAL A 1 86 ? -23.054 17.296 9.609 1.00 33.47 86 VAL A CA 1
ATOM 678 C C . VAL A 1 86 ? -21.783 16.676 10.201 1.00 33.47 86 VAL A C 1
ATOM 680 O O . VAL A 1 86 ? -21.545 15.482 9.995 1.00 33.47 86 VAL A O 1
ATOM 683 N N . PRO A 1 87 ? -20.935 17.429 10.926 1.00 38.41 87 PRO A N 1
ATOM 684 C CA . PRO A 1 87 ? -19.829 16.825 11.643 1.00 38.41 87 PRO A CA 1
ATOM 685 C C . PRO A 1 87 ? -20.440 15.977 12.756 1.00 38.41 87 PRO A C 1
ATOM 687 O O . PRO A 1 87 ? -21.051 16.504 13.688 1.00 38.41 87 PRO A O 1
ATOM 690 N N . HIS A 1 88 ? -20.324 14.654 12.632 1.00 42.22 88 HIS A N 1
ATOM 691 C CA . HIS A 1 88 ? -20.710 13.740 13.697 1.00 42.22 88 HIS A CA 1
ATOM 692 C C . HIS A 1 88 ? -19.997 14.174 14.980 1.00 42.22 88 HIS A C 1
ATOM 694 O O . HIS A 1 88 ? -18.767 14.232 15.039 1.00 42.22 88 HIS A O 1
ATOM 700 N N . ARG A 1 89 ? -20.804 14.529 15.985 1.00 38.50 89 ARG A N 1
ATOM 701 C CA . ARG A 1 89 ? -20.391 14.771 17.366 1.00 38.50 89 ARG A CA 1
ATOM 702 C C . ARG A 1 89 ? -19.421 13.668 17.781 1.00 38.50 89 ARG A C 1
ATOM 704 O O . ARG A 1 89 ? -19.771 12.495 17.694 1.00 38.50 89 ARG A O 1
ATOM 711 N N . SER A 1 90 ? -18.231 14.063 18.224 1.00 41.88 90 SER A N 1
ATOM 712 C CA . SER A 1 90 ? -17.239 13.183 18.832 1.00 41.88 90 SER A CA 1
ATOM 713 C C . SER A 1 90 ? -17.843 12.509 20.062 1.00 41.88 90 SER A C 1
ATOM 715 O O . SER A 1 90 ? -17.816 13.066 21.160 1.00 41.88 90 SER A O 1
ATOM 717 N N . GLU A 1 91 ? -18.431 11.331 19.884 1.00 49.94 91 GLU A N 1
ATOM 718 C CA . GLU A 1 91 ? -18.679 10.424 20.995 1.00 49.94 91 GLU A CA 1
ATOM 719 C C . GLU A 1 91 ? -17.317 10.091 21.608 1.00 49.94 91 GLU A C 1
ATOM 721 O O . GLU A 1 91 ? -16.372 9.719 20.909 1.00 49.94 91 GLU A O 1
ATOM 726 N N . LEU A 1 92 ? -17.193 10.349 22.910 1.00 45.69 92 LEU A N 1
ATOM 727 C CA . LEU A 1 92 ? -15.991 10.089 23.690 1.00 45.69 92 LEU A CA 1
ATOM 728 C C . LEU A 1 92 ? -15.578 8.628 23.493 1.00 45.69 92 LEU A C 1
ATOM 730 O O . LEU A 1 92 ? -16.255 7.713 23.957 1.00 45.69 92 LEU A O 1
ATOM 734 N N . LEU A 1 93 ? -14.469 8.433 22.780 1.00 53.47 93 LEU A N 1
ATOM 735 C CA . LEU A 1 93 ? -13.866 7.131 22.527 1.00 53.47 93 LEU A CA 1
ATOM 736 C C . LEU A 1 93 ? -13.622 6.421 23.857 1.00 53.47 93 LEU A C 1
ATOM 738 O O . LEU A 1 93 ? -12.877 6.928 24.697 1.00 53.47 93 LEU A O 1
ATOM 742 N N . ASN A 1 94 ? -14.226 5.245 24.039 1.00 49.56 94 ASN A N 1
ATOM 743 C CA . ASN A 1 94 ? -13.912 4.389 25.176 1.00 49.56 94 ASN A CA 1
ATOM 744 C C . ASN A 1 94 ? -12.442 3.948 25.057 1.00 49.56 94 ASN A C 1
ATOM 746 O O . ASN A 1 94 ? -12.089 3.258 24.100 1.00 49.56 94 ASN A O 1
ATOM 750 N N . PRO A 1 95 ? -11.563 4.321 26.002 1.00 50.66 95 PRO A N 1
ATOM 751 C CA . PRO A 1 95 ? -10.129 4.053 25.896 1.00 50.66 95 PRO A CA 1
ATOM 752 C C . PRO A 1 95 ? -9.765 2.570 26.080 1.00 50.66 95 PRO A C 1
ATOM 754 O O . PRO A 1 95 ? -8.610 2.211 25.875 1.00 50.66 95 PRO A O 1
ATOM 757 N N . SER A 1 96 ? -10.723 1.721 26.470 1.00 50.62 96 SER A N 1
ATOM 758 C CA . SER A 1 96 ? -10.542 0.285 26.716 1.00 50.62 96 SER A CA 1
ATOM 759 C C . SER A 1 96 ? -10.717 -0.600 25.478 1.00 50.62 96 SER A C 1
ATOM 761 O O . SER A 1 96 ? -10.348 -1.771 25.520 1.00 50.62 96 SER A O 1
ATOM 763 N N . GLN A 1 97 ? -11.258 -0.072 24.376 1.00 60.25 97 GLN A N 1
ATOM 764 C CA . GLN A 1 97 ? -11.315 -0.774 23.094 1.00 60.25 97 GLN A CA 1
ATOM 765 C C . GLN A 1 97 ? -10.254 -0.170 22.172 1.00 60.25 97 GLN A C 1
ATOM 767 O O . GLN A 1 97 ? -10.203 1.045 21.998 1.00 60.25 97 GLN A O 1
ATOM 772 N N . GLY A 1 98 ? -9.375 -1.008 21.613 1.00 63.56 98 GLY A N 1
ATOM 773 C CA . GLY A 1 98 ? -8.359 -0.562 20.659 1.00 63.56 98 GLY A CA 1
ATOM 774 C C . GLY A 1 98 ? -9.017 0.213 19.518 1.00 63.56 98 GLY A C 1
ATOM 775 O O . GLY A 1 98 ? -9.796 -0.352 18.751 1.00 63.56 98 GLY A O 1
ATOM 776 N N . ASN A 1 99 ? -8.735 1.514 19.443 1.00 85.56 99 ASN A N 1
ATOM 777 C CA . ASN A 1 99 ? -9.347 2.401 18.461 1.00 85.56 99 ASN A CA 1
ATOM 778 C C . ASN A 1 99 ? -8.562 2.325 17.153 1.00 85.56 99 ASN A C 1
ATOM 780 O O . ASN A 1 99 ? -7.341 2.519 17.141 1.00 85.56 99 ASN A O 1
ATOM 784 N N . ILE A 1 100 ? -9.266 2.073 16.051 1.00 92.88 100 ILE A N 1
ATOM 785 C CA . ILE A 1 100 ? -8.693 2.175 14.710 1.00 92.88 100 ILE A CA 1
ATOM 786 C C . ILE A 1 100 ? -9.099 3.522 14.129 1.00 92.88 100 ILE A C 1
ATOM 788 O O . ILE A 1 100 ? -10.283 3.796 13.931 1.00 92.88 100 ILE A O 1
ATOM 792 N N . LEU A 1 101 ? -8.114 4.358 13.822 1.00 95.12 101 LEU A N 1
ATOM 793 C CA . LEU A 1 101 ? -8.331 5.640 13.166 1.00 95.12 101 LEU A CA 1
ATOM 794 C C . LEU A 1 101 ? -7.957 5.519 11.691 1.00 95.12 101 LEU A C 1
ATOM 796 O O . LEU A 1 101 ? -6.794 5.302 11.352 1.00 95.12 101 LEU A O 1
ATOM 800 N N . VAL A 1 102 ? -8.935 5.670 10.803 1.00 95.81 102 VAL A N 1
ATOM 801 C CA . VAL A 1 102 ? -8.717 5.638 9.352 1.00 95.81 102 VAL A CA 1
ATOM 802 C C . VAL A 1 102 ? -8.651 7.064 8.833 1.00 95.81 102 VAL A C 1
ATOM 804 O O . VAL A 1 102 ? -9.667 7.755 8.804 1.00 95.81 102 VAL A O 1
ATOM 807 N N . TYR A 1 103 ? -7.479 7.491 8.377 1.00 96.38 103 TYR A N 1
ATOM 808 C CA . TYR A 1 103 ? -7.285 8.771 7.705 1.00 96.38 103 TYR A CA 1
ATOM 809 C C . TYR A 1 103 ? -7.219 8.549 6.208 1.00 96.38 103 TYR A C 1
ATOM 811 O O . TYR A 1 103 ? -6.444 7.725 5.718 1.00 96.38 103 TYR A O 1
ATOM 819 N N . SER A 1 104 ? -8.042 9.291 5.481 1.00 94.44 104 SER A N 1
ATOM 820 C CA . SER A 1 104 ? -8.102 9.161 4.036 1.00 94.44 104 SER A CA 1
ATOM 821 C C . SER A 1 104 ? -8.442 10.455 3.332 1.00 94.44 104 SER A C 1
ATOM 823 O O . SER A 1 104 ? -8.975 11.389 3.935 1.00 94.44 104 SER A O 1
ATOM 825 N N . ASP A 1 105 ? -8.133 10.489 2.043 1.00 91.62 105 ASP A N 1
ATOM 826 C CA . ASP A 1 105 ? -8.637 11.504 1.134 1.00 91.62 105 ASP A CA 1
ATOM 827 C C . ASP A 1 105 ? -9.967 11.063 0.492 1.00 91.62 105 ASP A C 1
ATOM 829 O O . ASP A 1 105 ? -10.674 10.190 1.008 1.00 91.62 105 ASP A O 1
ATOM 833 N N . ARG A 1 106 ? -10.319 11.655 -0.657 1.00 88.62 106 ARG A N 1
ATOM 834 C CA . ARG A 1 106 ? -11.543 11.333 -1.406 1.00 88.62 106 ARG A CA 1
ATOM 835 C C . ARG A 1 106 ? -11.677 9.840 -1.746 1.00 88.62 106 ARG A C 1
ATOM 837 O O . ARG A 1 106 ? -12.807 9.353 -1.808 1.00 88.62 106 ARG A O 1
ATOM 844 N N . LEU A 1 107 ? -10.567 9.106 -1.894 1.00 87.44 107 LEU A N 1
ATOM 845 C CA . LEU A 1 107 ? -10.573 7.666 -2.175 1.00 87.44 107 LEU A CA 1
ATOM 846 C C . LEU A 1 107 ? -11.255 6.865 -1.058 1.00 87.44 107 LEU A C 1
ATOM 848 O O . LEU A 1 107 ? -11.951 5.883 -1.325 1.00 87.44 107 LEU A O 1
ATOM 852 N N . GLY A 1 108 ? -11.078 7.300 0.192 1.00 88.50 108 GLY A N 1
ATOM 853 C CA . GLY A 1 108 ? -11.638 6.650 1.375 1.00 88.50 108 GLY A CA 1
ATOM 854 C C . GLY A 1 108 ? -13.081 7.038 1.690 1.00 88.50 108 GLY A C 1
ATOM 855 O O . GLY A 1 108 ? -13.616 6.610 2.715 1.00 88.50 108 GLY A O 1
ATOM 856 N N . SER A 1 109 ? -13.749 7.814 0.831 1.00 89.31 109 SER A N 1
ATOM 857 C CA . SER A 1 109 ? -15.150 8.187 1.042 1.00 89.31 109 SER A CA 1
ATOM 858 C C . SER A 1 109 ? -16.035 6.941 1.190 1.00 89.31 109 SER A C 1
ATOM 860 O O . SER A 1 109 ? -16.026 6.033 0.352 1.00 89.31 109 SER A O 1
ATOM 862 N N . GLY A 1 110 ? -16.770 6.855 2.303 1.00 88.81 110 GLY A N 1
ATOM 863 C CA . GLY A 1 110 ? -17.600 5.700 2.674 1.00 88.81 110 GLY A CA 1
ATOM 864 C C . GLY A 1 110 ? -16.834 4.430 3.075 1.00 88.81 110 GLY A C 1
ATOM 865 O O . GLY A 1 110 ? -17.462 3.446 3.460 1.00 88.81 110 GLY A O 1
ATOM 866 N N . PHE A 1 111 ? -15.498 4.427 3.023 1.00 90.25 111 PHE A N 1
ATOM 867 C CA . PHE A 1 111 ? -14.680 3.260 3.359 1.00 90.25 111 PHE A CA 1
ATOM 868 C C . PHE A 1 111 ? -14.769 2.904 4.847 1.00 90.25 111 PHE A C 1
ATOM 870 O O . PHE A 1 111 ? -14.878 1.731 5.188 1.00 90.25 111 PHE A O 1
ATOM 877 N N . GLY A 1 112 ? -14.817 3.905 5.731 1.00 90.06 112 GLY A N 1
ATOM 878 C CA . GLY A 1 112 ? -14.943 3.693 7.176 1.00 90.06 112 GLY A CA 1
ATOM 879 C C . GLY A 1 112 ? -16.185 2.901 7.588 1.00 90.06 112 GLY A C 1
ATOM 880 O O . GLY A 1 112 ? -16.085 1.991 8.403 1.00 90.06 112 GLY A O 1
ATOM 881 N N . SER A 1 113 ? -17.344 3.193 6.985 1.00 91.44 113 SER A N 1
ATOM 882 C CA . SER A 1 113 ? -18.585 2.444 7.241 1.00 91.44 113 SER A CA 1
ATOM 883 C C . SER A 1 113 ? -18.468 0.986 6.793 1.00 91.44 113 SER A C 1
ATOM 885 O O . SER A 1 113 ? -18.890 0.082 7.508 1.00 91.44 113 SER A O 1
ATOM 887 N N . LEU A 1 114 ? -17.838 0.742 5.641 1.00 94.12 114 LEU A N 1
ATOM 888 C CA . LEU A 1 114 ? -17.599 -0.616 5.154 1.00 94.12 114 LEU A CA 1
ATOM 889 C C . LEU A 1 114 ? -16.639 -1.385 6.057 1.00 94.12 114 LEU A C 1
ATOM 891 O O . LEU A 1 114 ? -16.894 -2.549 6.354 1.00 94.12 114 LEU A O 1
ATOM 895 N N . LEU A 1 115 ? -15.570 -0.730 6.510 1.00 92.81 115 LEU A N 1
ATOM 896 C CA . LEU A 1 115 ? -14.595 -1.334 7.407 1.00 92.81 115 LEU A CA 1
ATOM 897 C C . LEU A 1 115 ? -15.232 -1.661 8.767 1.00 92.81 115 LEU A C 1
ATOM 899 O O . LEU A 1 115 ? -15.019 -2.762 9.260 1.00 92.81 115 LEU A O 1
ATOM 903 N N . ASN A 1 116 ? -16.082 -0.780 9.313 1.00 91.50 116 ASN A N 1
ATOM 904 C CA . ASN A 1 116 ? -16.874 -1.047 10.527 1.00 91.50 116 ASN A CA 1
ATOM 905 C C . ASN A 1 116 ? -17.771 -2.284 10.389 1.00 91.50 116 ASN A C 1
ATOM 907 O O . ASN A 1 116 ? -17.887 -3.060 11.326 1.00 91.50 116 ASN A O 1
ATOM 911 N N . ASN A 1 117 ? -18.355 -2.524 9.214 1.00 92.25 117 ASN A N 1
ATOM 912 C CA . ASN A 1 117 ? -19.182 -3.716 8.996 1.00 92.25 117 ASN A CA 1
ATOM 913 C C . ASN A 1 117 ? -18.364 -5.017 8.914 1.00 92.25 117 ASN A C 1
ATOM 915 O O . ASN A 1 117 ? -18.926 -6.101 9.045 1.00 92.25 117 ASN A O 1
ATOM 919 N N . CYS A 1 118 ? -17.060 -4.922 8.643 1.00 91.12 118 CYS A N 1
ATOM 920 C CA . CYS A 1 118 ? -16.162 -6.068 8.481 1.00 91.12 118 CYS A CA 1
ATOM 921 C C . CYS A 1 118 ? -15.265 -6.307 9.703 1.00 91.12 118 CYS A C 1
ATOM 923 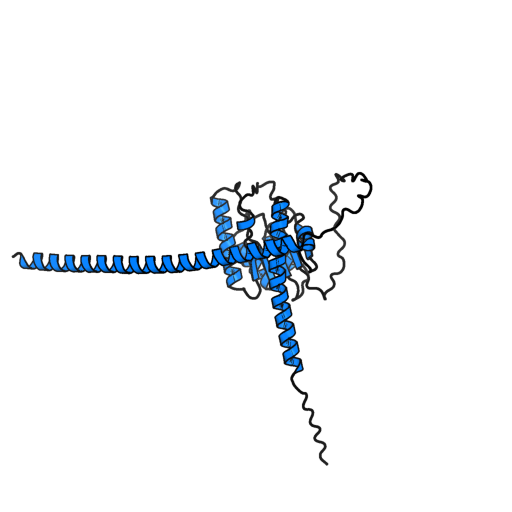O O . CYS A 1 118 ? -14.610 -7.343 9.776 1.00 91.12 118 CYS A O 1
ATOM 925 N N . CYS A 1 119 ? -15.203 -5.353 10.633 1.00 87.56 119 CYS A N 1
ATOM 926 C CA . CYS A 1 119 ? -14.246 -5.333 11.727 1.00 87.56 119 CYS A CA 1
ATOM 927 C C . CYS A 1 119 ? -14.966 -5.338 13.077 1.00 87.56 119 CYS A C 1
ATOM 929 O O . CYS A 1 119 ? -15.909 -4.584 13.289 1.00 87.56 119 CYS A O 1
ATOM 931 N N . LYS A 1 120 ? -14.496 -6.153 14.024 1.00 85.81 120 LYS A N 1
ATOM 932 C CA . LYS A 1 120 ? -15.014 -6.163 15.409 1.00 85.81 120 LYS A CA 1
ATOM 933 C C . LYS A 1 120 ? -14.522 -4.984 16.261 1.00 85.81 120 LYS A C 1
ATOM 935 O O . LYS A 1 120 ? -14.977 -4.821 17.389 1.00 85.81 120 LYS A O 1
ATOM 940 N N . HIS A 1 121 ? -13.556 -4.217 15.763 1.00 87.06 121 HIS A N 1
ATOM 941 C CA . HIS A 1 121 ? -12.976 -3.078 16.469 1.00 87.06 121 HIS A CA 1
ATOM 942 C C . HIS A 1 121 ? -13.717 -1.785 16.124 1.00 87.06 121 HIS A C 1
ATOM 944 O O . HIS A 1 121 ? -14.219 -1.623 15.012 1.00 87.06 121 HIS A O 1
ATOM 950 N N . THR A 1 122 ? -13.713 -0.832 17.053 1.00 89.06 122 THR A N 1
ATOM 951 C CA . THR A 1 122 ? -14.268 0.504 16.831 1.00 89.06 122 THR A CA 1
ATOM 952 C C . THR A 1 122 ? -13.415 1.261 15.816 1.00 89.06 122 THR A C 1
ATOM 954 O O . THR A 1 122 ? -12.254 1.585 16.089 1.00 89.06 122 THR A O 1
ATOM 957 N N . ILE A 1 123 ? -13.985 1.554 14.643 1.00 91.94 123 ILE A N 1
ATOM 958 C CA . ILE A 1 123 ? -13.319 2.360 13.617 1.00 91.94 123 ILE A CA 1
ATOM 959 C C . ILE A 1 123 ? -13.897 3.766 13.592 1.00 91.94 123 ILE A C 1
ATOM 961 O O . ILE A 1 123 ? -15.088 3.973 13.347 1.00 91.94 123 ILE A O 1
ATOM 965 N N . VAL A 1 124 ? -13.005 4.742 13.739 1.00 92.75 124 VAL A N 1
ATOM 966 C CA . VAL A 1 124 ? -13.283 6.155 13.491 1.00 92.75 124 VAL A CA 1
ATOM 967 C C . VAL A 1 124 ? -12.652 6.534 12.162 1.00 92.75 124 VAL A C 1
ATOM 969 O O . VAL A 1 124 ? -11.446 6.393 11.964 1.00 92.75 124 VAL A O 1
ATOM 972 N N . SER A 1 125 ? -13.466 7.013 11.225 1.00 93.62 125 SER A N 1
ATOM 973 C CA . SER A 1 125 ? -12.994 7.387 9.895 1.00 93.62 125 SER A CA 1
ATOM 974 C C . SER A 1 125 ? -12.978 8.899 9.719 1.00 93.62 125 SER A C 1
ATOM 976 O O . SER A 1 125 ? -13.996 9.571 9.863 1.00 93.62 125 SER A O 1
ATOM 978 N N . HIS A 1 126 ? -11.810 9.418 9.360 1.00 95.00 126 HIS A N 1
ATOM 979 C CA . HIS A 1 126 ? -11.577 10.800 8.986 1.00 95.00 126 HIS A CA 1
ATOM 980 C C . HIS A 1 126 ? -11.272 10.862 7.485 1.00 95.00 126 HIS A C 1
ATOM 982 O O . HIS A 1 126 ? -10.154 10.591 7.044 1.00 95.00 126 HIS A O 1
ATOM 988 N N . CYS A 1 127 ? -12.286 11.200 6.690 1.00 93.44 127 CYS A N 1
ATOM 989 C CA . CYS A 1 127 ? -12.157 11.385 5.246 1.00 93.44 127 CYS A CA 1
ATOM 990 C C . CYS A 1 127 ? -12.123 12.883 4.927 1.00 93.44 127 CYS A C 1
ATOM 992 O O . CYS A 1 127 ? -13.111 13.591 5.129 1.00 93.44 127 CYS A O 1
ATOM 994 N N . TYR A 1 128 ? -10.982 13.365 4.438 1.00 92.81 128 TYR A N 1
ATOM 995 C CA . TYR A 1 128 ? -10.782 14.765 4.088 1.00 92.81 128 TYR A CA 1
ATOM 996 C C . TYR A 1 128 ? -10.670 14.923 2.575 1.00 92.81 128 TYR A C 1
ATOM 998 O O . TYR A 1 128 ? -9.705 14.495 1.946 1.00 92.81 128 TYR A O 1
ATOM 1006 N N . HIS A 1 129 ? -11.659 15.571 1.975 1.00 89.38 129 HIS A N 1
ATOM 1007 C CA . HIS A 1 129 ? -11.649 15.820 0.542 1.00 89.38 129 HIS A CA 1
ATOM 1008 C C . HIS A 1 129 ? -10.535 16.824 0.204 1.00 89.38 129 HIS A C 1
ATOM 1010 O O . HIS A 1 129 ? -10.390 17.838 0.881 1.00 89.38 129 HIS A O 1
ATOM 1016 N N . ASN A 1 130 ? -9.772 16.535 -0.853 1.00 84.19 130 ASN A N 1
ATOM 1017 C CA . ASN A 1 130 ? -8.719 17.396 -1.410 1.00 84.19 130 ASN A CA 1
ATOM 1018 C C . ASN A 1 130 ? -7.489 17.648 -0.521 1.00 84.19 130 ASN A C 1
ATOM 1020 O O . ASN A 1 130 ? -6.720 18.549 -0.836 1.00 84.19 130 ASN A O 1
ATOM 1024 N N . LEU A 1 131 ? -7.268 16.866 0.542 1.00 89.38 131 LEU A N 1
ATOM 1025 C CA . LEU A 1 131 ? -6.001 16.945 1.272 1.00 89.38 131 LEU A CA 1
ATOM 1026 C C . LEU A 1 131 ? -4.911 16.113 0.599 1.00 89.38 131 LEU A C 1
ATOM 1028 O O . LEU A 1 131 ? -5.143 14.985 0.160 1.00 89.38 131 LEU A O 1
ATOM 1032 N N . HIS A 1 132 ? -3.705 16.666 0.577 1.00 90.38 132 HIS A N 1
ATOM 1033 C CA . HIS A 1 132 ? -2.494 15.967 0.173 1.00 90.38 132 HIS A CA 1
ATOM 1034 C C . HIS A 1 132 ? -1.897 15.160 1.336 1.00 90.38 132 HIS A C 1
ATOM 1036 O O . HIS A 1 132 ? -2.225 15.361 2.510 1.00 90.38 132 HIS A O 1
ATOM 1042 N N . PHE A 1 133 ? -0.950 14.272 1.016 1.00 93.81 133 PHE A N 1
ATOM 1043 C CA . PHE A 1 133 ? -0.257 13.414 1.985 1.00 93.81 133 PHE A CA 1
ATOM 1044 C C . PHE A 1 133 ? 0.256 14.179 3.222 1.00 93.81 133 PHE A C 1
ATOM 1046 O O . PHE A 1 133 ? -0.056 13.808 4.353 1.00 93.81 133 PHE A O 1
ATOM 1053 N N . ASN A 1 134 ? 0.987 15.281 3.025 1.00 94.50 134 ASN A N 1
ATOM 1054 C CA . ASN A 1 134 ? 1.570 16.059 4.127 1.00 94.50 134 ASN A CA 1
ATOM 1055 C C . ASN A 1 134 ? 0.509 16.692 5.042 1.00 94.50 134 ASN A C 1
ATOM 1057 O O . ASN A 1 134 ? 0.708 16.796 6.253 1.00 94.50 134 ASN A O 1
ATOM 1061 N N . GLU A 1 135 ? -0.630 17.094 4.483 1.00 95.00 135 GLU A N 1
ATOM 1062 C CA . GLU A 1 135 ? -1.727 17.685 5.249 1.00 95.00 135 GLU A CA 1
ATOM 1063 C C . GLU A 1 135 ? -2.441 16.624 6.089 1.00 95.00 135 GLU A C 1
ATOM 1065 O O . GLU A 1 135 ? -2.752 16.873 7.256 1.00 95.00 135 GLU A O 1
ATOM 1070 N N . LEU A 1 136 ? -2.627 15.415 5.545 1.00 94.94 136 LEU A N 1
ATOM 1071 C CA . LEU A 1 136 ? -3.132 14.271 6.308 1.00 94.94 136 LEU A CA 1
ATOM 1072 C C . LEU A 1 136 ? -2.180 13.902 7.450 1.00 94.94 136 LEU A C 1
ATOM 1074 O O . LEU A 1 136 ? -2.628 13.763 8.586 1.00 94.94 136 LEU A O 1
ATOM 1078 N N . VAL A 1 137 ? -0.870 13.837 7.193 1.00 96.62 137 VAL A N 1
ATOM 1079 C CA . VAL A 1 137 ? 0.142 13.621 8.242 1.00 96.62 137 VAL A CA 1
ATOM 1080 C C . VAL A 1 137 ? 0.033 14.686 9.337 1.00 96.62 137 VAL A C 1
ATOM 1082 O O . VAL A 1 137 ? 0.065 14.358 10.523 1.00 96.62 137 VAL A O 1
ATOM 1085 N N . HIS A 1 138 ? -0.151 15.956 8.969 1.00 96.44 138 HIS A N 1
ATOM 1086 C CA . HIS A 1 138 ? -0.333 17.038 9.935 1.00 96.44 138 HIS A CA 1
ATOM 1087 C C . HIS A 1 138 ? -1.620 16.881 10.766 1.00 96.44 138 HIS A C 1
ATOM 1089 O O . HIS A 1 138 ? -1.603 17.111 11.976 1.00 96.44 138 HIS A O 1
ATOM 1095 N N . LYS A 1 139 ? -2.733 16.444 10.159 1.00 96.50 139 LYS A N 1
ATOM 1096 C CA . LYS A 1 139 ? -3.979 16.134 10.888 1.00 96.50 139 LYS A CA 1
ATOM 1097 C C . LYS A 1 139 ? -3.785 14.989 11.884 1.00 96.50 139 LYS A C 1
ATOM 1099 O O . LYS A 1 139 ? -4.227 15.105 13.026 1.00 96.50 139 LYS A O 1
ATOM 1104 N N . ILE A 1 140 ? -3.089 13.926 11.480 1.00 95.69 140 ILE A N 1
ATOM 1105 C CA . ILE A 1 140 ? -2.782 12.776 12.341 1.00 95.69 140 ILE A CA 1
ATOM 1106 C C . ILE A 1 140 ? -1.906 13.216 13.516 1.00 95.69 140 ILE A C 1
ATOM 1108 O O . ILE A 1 140 ? -2.241 12.943 14.664 1.00 95.69 140 ILE A O 1
ATOM 1112 N N . LYS A 1 141 ? -0.836 13.974 13.249 1.00 96.19 141 LYS A N 1
ATOM 1113 C CA . LYS A 1 141 ? 0.088 14.488 14.272 1.00 96.19 141 LYS A CA 1
ATOM 1114 C C . LYS A 1 141 ? -0.613 15.283 15.379 1.00 96.19 141 LYS A C 1
ATOM 1116 O O . LYS A 1 141 ? -0.196 15.213 16.529 1.00 96.19 141 LYS A O 1
ATOM 1121 N N . ASN A 1 142 ? -1.651 16.038 15.029 1.00 93.94 142 ASN A N 1
ATOM 1122 C CA . ASN A 1 142 ? -2.396 16.874 15.973 1.00 93.94 142 ASN A CA 1
ATOM 1123 C C . ASN A 1 142 ? -3.573 16.147 16.639 1.00 93.94 142 ASN A C 1
ATOM 1125 O O . ASN A 1 142 ? -4.306 16.758 17.414 1.00 93.94 142 ASN A O 1
ATOM 1129 N N . THR A 1 143 ? -3.779 14.864 16.340 1.00 93.00 143 THR A N 1
ATOM 1130 C CA . THR A 1 143 ? -4.799 14.055 17.006 1.00 93.00 143 THR A CA 1
ATOM 1131 C C . THR A 1 143 ? -4.197 13.415 18.254 1.00 93.00 143 THR A C 1
ATOM 1133 O O . THR A 1 143 ? -3.116 12.830 18.203 1.00 93.00 143 THR A O 1
ATOM 1136 N N . GLN A 1 144 ? -4.891 13.511 19.387 1.00 89.12 144 GLN A N 1
ATOM 1137 C CA . GLN A 1 144 ? -4.473 12.833 20.610 1.00 89.12 144 GLN A CA 1
ATOM 1138 C C . GLN A 1 144 ? -4.694 11.322 20.459 1.00 89.12 144 GLN A C 1
ATOM 1140 O O . GLN A 1 144 ? -5.821 10.873 20.267 1.00 89.12 144 GLN A O 1
ATOM 1145 N N . MET A 1 145 ? -3.613 10.548 20.539 1.00 89.56 145 MET A N 1
ATOM 1146 C CA . MET A 1 145 ? -3.619 9.088 20.392 1.00 89.56 145 MET A CA 1
ATOM 1147 C C . MET A 1 145 ? -2.944 8.419 21.589 1.00 89.56 145 MET A C 1
ATOM 1149 O O . MET A 1 145 ? -2.172 9.052 22.314 1.00 89.56 145 MET A O 1
ATOM 1153 N N . ASN A 1 146 ? -3.241 7.137 21.794 1.00 87.69 146 ASN A N 1
ATOM 1154 C CA . ASN A 1 146 ? -2.586 6.302 22.795 1.00 87.69 146 ASN A CA 1
ATOM 1155 C C . ASN A 1 146 ? -1.820 5.146 22.129 1.00 87.69 146 ASN A C 1
ATOM 1157 O O . ASN A 1 146 ? -2.008 4.837 20.953 1.00 87.69 146 ASN A O 1
ATOM 1161 N N . GLU A 1 147 ? -0.994 4.449 22.907 1.00 89.69 147 GLU A N 1
ATOM 1162 C CA . GLU A 1 147 ? -0.159 3.336 22.425 1.00 89.69 147 GLU A CA 1
ATOM 1163 C C . GLU A 1 147 ? -0.955 2.107 21.955 1.00 89.69 147 GLU A C 1
ATOM 1165 O O . GLU A 1 147 ? -0.379 1.174 21.411 1.00 89.69 147 GLU A O 1
ATOM 1170 N N . GLN A 1 148 ? -2.275 2.087 22.148 1.00 88.81 148 GLN A N 1
ATOM 1171 C CA . GLN A 1 148 ? -3.164 1.039 21.639 1.00 88.81 148 GLN A CA 1
ATOM 1172 C C . GLN A 1 148 ? -3.855 1.445 20.328 1.00 88.81 148 GLN A C 1
ATOM 1174 O O . GLN A 1 148 ? -4.556 0.642 19.717 1.00 88.81 148 GLN A O 1
ATOM 1179 N N . THR A 1 149 ? -3.678 2.693 19.887 1.00 91.81 149 THR A N 1
ATOM 1180 C CA . THR A 1 149 ? -4.330 3.222 18.690 1.00 91.81 149 THR A CA 1
ATOM 1181 C C . THR A 1 149 ? -3.652 2.667 17.444 1.00 91.81 149 THR A C 1
ATOM 1183 O O . THR A 1 149 ? -2.434 2.786 17.291 1.00 91.81 149 THR A O 1
ATOM 1186 N N . THR A 1 150 ? -4.443 2.092 16.539 1.00 94.31 150 THR A N 1
ATOM 1187 C CA . THR A 1 150 ? -3.973 1.719 15.200 1.00 94.31 150 THR A CA 1
ATOM 1188 C C . THR A 1 150 ? -4.389 2.792 14.211 1.00 94.31 150 THR A C 1
ATOM 1190 O O . THR A 1 150 ? -5.560 3.153 14.134 1.00 94.31 150 THR A O 1
ATOM 1193 N N . VAL A 1 151 ? -3.437 3.308 13.440 1.00 95.38 151 VAL A N 1
ATOM 1194 C CA . VAL A 1 151 ? -3.706 4.305 12.401 1.00 95.38 151 VAL A CA 1
ATOM 1195 C C . VAL A 1 151 ? -3.625 3.638 11.041 1.00 95.38 151 VAL A C 1
ATOM 1197 O O . VAL A 1 151 ? -2.605 3.049 10.701 1.00 95.38 151 VAL A O 1
ATOM 1200 N N . VAL A 1 152 ? -4.678 3.769 10.245 1.00 95.12 152 VAL A N 1
ATOM 1201 C CA . VAL A 1 152 ? -4.703 3.366 8.839 1.00 95.12 152 VAL A CA 1
ATOM 1202 C C . VAL A 1 152 ? -4.638 4.624 7.986 1.00 95.12 152 VAL A C 1
ATOM 1204 O O . VAL A 1 152 ? -5.472 5.516 8.138 1.00 95.12 152 VAL A O 1
ATOM 1207 N N . LEU A 1 153 ? -3.683 4.681 7.064 1.00 95.00 153 LEU A N 1
ATOM 1208 C CA . LEU A 1 153 ? -3.560 5.762 6.094 1.00 95.00 153 LEU A CA 1
ATOM 1209 C C . LEU A 1 153 ? -3.887 5.248 4.690 1.00 95.00 153 LEU A C 1
ATOM 1211 O O . LEU A 1 153 ? -3.177 4.395 4.158 1.00 95.00 153 LEU A O 1
ATOM 1215 N N . LEU A 1 154 ? -4.955 5.784 4.096 1.00 90.25 154 LEU A N 1
ATOM 1216 C CA . LEU A 1 154 ? -5.422 5.446 2.750 1.00 90.25 154 LEU A CA 1
ATOM 1217 C C . LEU A 1 154 ? -5.470 6.703 1.880 1.00 90.25 154 LEU A C 1
ATOM 1219 O O . LEU A 1 154 ? -6.328 7.559 2.073 1.00 90.25 154 LEU A O 1
ATOM 1223 N N . ILE A 1 155 ? -4.568 6.811 0.909 1.00 88.56 155 ILE A N 1
ATOM 1224 C CA . ILE A 1 155 ? -4.435 8.010 0.076 1.00 88.56 155 ILE A CA 1
ATOM 1225 C C . ILE A 1 155 ? -4.564 7.616 -1.389 1.00 88.56 155 ILE A C 1
ATOM 1227 O O . ILE A 1 155 ? -3.823 6.760 -1.865 1.00 88.56 155 ILE A O 1
ATOM 1231 N N . GLY A 1 156 ? -5.498 8.244 -2.102 1.00 82.38 156 GLY A N 1
ATOM 1232 C CA . GLY A 1 156 ? -5.595 8.140 -3.557 1.00 82.38 156 GLY A CA 1
ATOM 1233 C C . GLY A 1 156 ? -4.763 9.185 -4.288 1.00 82.38 156 GLY A C 1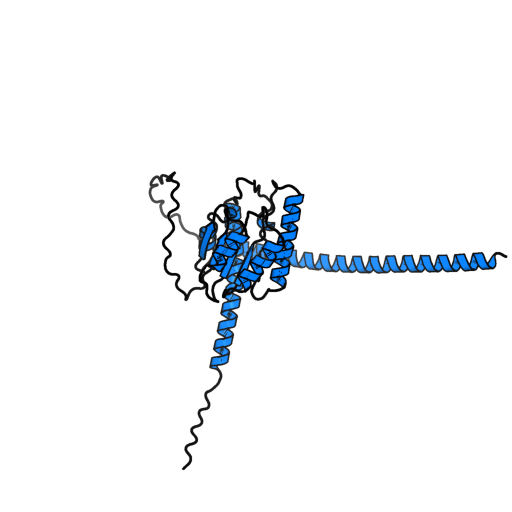
ATOM 1234 O O . GLY A 1 156 ? -4.164 8.891 -5.318 1.00 82.38 156 GLY A O 1
ATOM 1235 N N . ASN A 1 157 ? -4.699 10.401 -3.751 1.00 84.06 157 ASN A N 1
ATOM 1236 C CA . ASN A 1 157 ? -4.070 11.543 -4.384 1.00 84.06 157 ASN A CA 1
ATOM 1237 C C . ASN A 1 157 ? -2.554 11.531 -4.183 1.00 84.06 157 ASN A C 1
ATOM 1239 O O . ASN A 1 157 ? -2.028 11.992 -3.169 1.00 84.06 157 ASN A O 1
ATOM 1243 N N . SER A 1 158 ? -1.845 11.038 -5.192 1.00 83.31 158 SER A N 1
ATOM 1244 C CA . SER A 1 158 ? -0.383 11.057 -5.262 1.00 83.31 158 SER A CA 1
ATOM 1245 C C . SER A 1 158 ? 0.181 12.332 -5.901 1.00 83.31 158 SER A C 1
ATOM 1247 O O . SER A 1 158 ? 1.402 12.476 -6.006 1.00 83.31 158 SER A O 1
ATOM 1249 N N . HIS A 1 159 ? -0.667 13.276 -6.329 1.00 83.50 159 HIS A N 1
ATOM 1250 C CA . HIS A 1 159 ? -0.204 14.468 -7.030 1.00 83.50 159 HIS A CA 1
ATOM 1251 C C . HIS A 1 159 ? 0.696 15.325 -6.129 1.00 83.50 159 HIS A C 1
ATOM 1253 O O . HIS A 1 159 ? 0.341 15.640 -4.991 1.00 83.50 159 HIS A O 1
ATOM 1259 N N . ASN A 1 160 ? 1.865 15.698 -6.659 1.00 85.56 160 ASN A N 1
ATOM 1260 C CA . ASN A 1 160 ? 2.929 16.444 -5.975 1.00 85.56 160 ASN A CA 1
ATOM 1261 C C . ASN A 1 160 ? 3.523 15.765 -4.730 1.00 85.56 160 ASN A C 1
ATOM 1263 O O . ASN A 1 160 ? 4.276 16.401 -3.996 1.00 85.56 160 ASN A O 1
ATOM 1267 N N . VAL A 1 161 ? 3.241 14.481 -4.495 1.00 92.38 161 VAL A N 1
ATOM 1268 C CA . VAL A 1 161 ? 3.877 13.734 -3.408 1.00 92.38 161 VAL A CA 1
ATOM 1269 C C . VAL A 1 161 ? 5.278 13.320 -3.843 1.00 92.38 161 VAL A C 1
ATOM 1271 O O . VAL A 1 161 ? 5.461 12.612 -4.832 1.00 92.38 161 VAL A O 1
ATOM 1274 N N . THR A 1 162 ? 6.293 13.749 -3.098 1.00 95.50 162 THR A N 1
ATOM 1275 C CA . THR A 1 162 ? 7.684 13.372 -3.360 1.00 95.50 162 THR A CA 1
ATOM 1276 C C . THR A 1 162 ? 8.150 12.259 -2.424 1.00 95.50 162 THR A C 1
ATOM 1278 O O . THR A 1 162 ? 7.588 12.014 -1.356 1.00 95.50 162 THR A O 1
ATOM 1281 N N . LYS A 1 163 ? 9.269 11.613 -2.775 1.00 96.69 163 LYS A N 1
ATOM 1282 C CA . LYS A 1 163 ? 9.952 10.666 -1.878 1.00 96.69 163 LYS A CA 1
ATOM 1283 C C . LYS A 1 163 ? 10.271 11.293 -0.514 1.00 96.69 163 LYS A C 1
ATOM 1285 O O . LYS A 1 163 ? 10.188 10.610 0.503 1.00 96.69 163 LYS A O 1
ATOM 1290 N N . ARG A 1 164 ? 10.655 12.576 -0.493 1.00 97.31 164 ARG A N 1
ATOM 1291 C CA . ARG A 1 164 ? 10.986 13.299 0.743 1.00 97.31 164 ARG A CA 1
ATOM 1292 C C . ARG A 1 164 ? 9.758 13.434 1.639 1.00 97.31 164 ARG A C 1
ATOM 1294 O O . ARG A 1 164 ? 9.888 13.235 2.841 1.00 97.31 164 ARG A O 1
ATOM 1301 N N . ASP A 1 165 ? 8.600 13.722 1.053 1.00 96.38 165 ASP A N 1
ATOM 1302 C CA . ASP A 1 165 ? 7.334 13.838 1.782 1.00 96.38 165 ASP A CA 1
ATOM 1303 C C . ASP A 1 165 ? 6.968 12.516 2.451 1.00 96.38 165 ASP A C 1
ATOM 1305 O O . ASP A 1 165 ? 6.766 12.487 3.661 1.00 96.38 165 ASP A O 1
ATOM 1309 N N . ILE A 1 166 ? 7.001 11.410 1.696 1.00 97.25 166 ILE A N 1
ATOM 1310 C CA . ILE A 1 166 ? 6.730 10.062 2.219 1.00 97.25 166 ILE A CA 1
ATOM 1311 C C . ILE A 1 166 ? 7.647 9.727 3.399 1.00 97.25 166 ILE A C 1
ATOM 1313 O O . ILE A 1 166 ? 7.162 9.370 4.471 1.00 97.25 166 ILE A O 1
ATOM 1317 N N . VAL A 1 167 ? 8.966 9.874 3.227 1.00 97.69 167 VAL A N 1
ATOM 1318 C CA . VAL A 1 167 ? 9.941 9.547 4.280 1.00 97.69 167 VAL A CA 1
ATOM 1319 C C . VAL A 1 167 ? 9.717 10.417 5.516 1.00 97.69 167 VAL A C 1
ATOM 1321 O O . VAL A 1 167 ? 9.551 9.892 6.613 1.00 97.69 167 VAL A O 1
ATOM 1324 N N . ASN A 1 168 ? 9.659 11.740 5.352 1.00 98.00 168 ASN A N 1
ATOM 1325 C CA . ASN A 1 168 ? 9.514 12.656 6.482 1.00 98.00 168 ASN A CA 1
ATOM 1326 C C . ASN A 1 168 ? 8.170 12.487 7.192 1.00 98.00 168 ASN A C 1
ATOM 1328 O O . ASN A 1 168 ? 8.107 12.577 8.420 1.00 98.00 168 ASN A O 1
ATOM 1332 N N . GLY A 1 169 ? 7.098 12.250 6.437 1.00 97.50 169 GLY A N 1
ATOM 1333 C CA . GLY A 1 169 ? 5.769 12.057 6.990 1.00 97.50 169 GLY A CA 1
ATOM 1334 C C . GLY A 1 169 ? 5.678 10.773 7.799 1.00 97.50 169 GLY A C 1
ATOM 1335 O O . GLY A 1 169 ? 5.267 10.824 8.953 1.00 97.50 169 GLY A O 1
ATOM 1336 N N . ILE A 1 170 ? 6.146 9.647 7.254 1.00 97.69 170 ILE A N 1
ATOM 1337 C CA . ILE A 1 170 ? 6.148 8.361 7.965 1.00 97.69 170 ILE A CA 1
ATOM 1338 C C . ILE A 1 170 ? 7.016 8.436 9.224 1.00 97.69 170 ILE A C 1
ATOM 1340 O O . ILE A 1 170 ? 6.550 8.074 10.300 1.00 97.69 170 ILE A O 1
ATOM 1344 N N . GLU A 1 171 ? 8.230 8.982 9.136 1.00 97.50 171 GLU A N 1
ATOM 1345 C CA . GLU A 1 171 ? 9.107 9.166 10.303 1.00 97.50 171 GLU A CA 1
ATOM 1346 C C . GLU A 1 171 ? 8.485 10.097 11.359 1.00 97.50 171 GLU A C 1
ATOM 1348 O O . GLU A 1 171 ? 8.688 9.922 12.560 1.00 97.50 171 GLU A O 1
ATOM 1353 N N . THR A 1 172 ? 7.689 11.083 10.937 1.00 97.69 172 THR A N 1
ATOM 1354 C CA . THR A 1 172 ? 6.921 11.930 11.860 1.00 97.69 172 THR A CA 1
ATOM 1355 C C . THR A 1 172 ? 5.818 11.135 12.554 1.00 97.69 172 THR A C 1
ATOM 1357 O O . THR A 1 172 ? 5.662 11.266 13.767 1.00 97.69 172 THR A O 1
ATOM 1360 N N . LEU A 1 173 ? 5.078 10.297 11.821 1.00 97.50 173 LEU A N 1
ATOM 1361 C CA . LEU A 1 173 ? 4.014 9.463 12.385 1.00 97.50 173 LEU A CA 1
ATOM 1362 C C . LEU A 1 173 ? 4.561 8.399 13.341 1.00 97.50 173 LEU A C 1
ATOM 1364 O O . LEU A 1 173 ? 3.984 8.176 14.400 1.00 97.50 173 LEU A O 1
ATOM 1368 N N . LEU A 1 174 ? 5.705 7.794 13.024 1.00 96.38 174 LEU A N 1
ATOM 1369 C CA . LEU A 1 174 ? 6.344 6.799 13.887 1.00 96.38 174 LEU A CA 1
ATOM 1370 C C . LEU A 1 174 ? 6.849 7.393 15.208 1.00 96.38 174 LEU A C 1
ATOM 1372 O O . LEU A 1 174 ? 6.945 6.681 16.202 1.00 96.38 174 LEU A O 1
ATOM 1376 N N . LYS A 1 175 ? 7.116 8.699 15.285 1.00 96.62 175 LYS A N 1
ATOM 1377 C CA . LYS A 1 175 ? 7.457 9.363 16.558 1.00 96.62 175 LYS A CA 1
ATOM 1378 C C . LYS A 1 175 ? 6.251 9.566 17.480 1.00 96.62 175 LYS A C 1
ATOM 1380 O O . LYS A 1 175 ? 6.439 9.911 18.645 1.00 96.62 175 LYS A O 1
ATOM 1385 N N . LEU A 1 176 ? 5.027 9.376 16.985 1.00 95.25 176 LEU A N 1
ATOM 1386 C CA . LEU A 1 176 ? 3.817 9.473 17.795 1.00 95.25 176 LEU A CA 1
ATOM 1387 C C . LEU A 1 176 ? 3.652 8.232 18.680 1.00 95.25 176 LEU A C 1
ATOM 1389 O O . LEU A 1 176 ? 4.119 7.135 18.355 1.00 95.25 176 LEU A O 1
ATOM 1393 N N . LYS A 1 177 ? 2.935 8.406 19.793 1.00 90.38 177 LYS A N 1
ATOM 1394 C CA . LYS A 1 177 ? 2.511 7.313 20.675 1.00 90.38 177 LYS A CA 1
ATOM 1395 C C . LYS A 1 177 ? 1.304 6.593 20.072 1.00 90.38 177 LYS A C 1
ATOM 1397 O O . LYS A 1 177 ? 0.183 6.780 20.528 1.00 90.38 177 LYS A O 1
ATOM 1402 N N . LEU A 1 178 ? 1.550 5.820 19.019 1.00 92.88 178 LEU A N 1
ATOM 1403 C CA . LEU A 1 178 ? 0.587 4.915 18.389 1.00 92.88 178 LEU A CA 1
ATOM 1404 C C . LEU A 1 178 ? 1.094 3.474 18.475 1.00 92.88 178 LEU A C 1
ATOM 1406 O O . LEU A 1 178 ? 2.312 3.257 18.506 1.00 92.88 178 LEU A O 1
ATOM 1410 N N . GLY A 1 179 ? 0.164 2.518 18.490 1.00 91.31 179 GLY A N 1
ATOM 1411 C CA . GLY A 1 179 ? 0.468 1.089 18.526 1.00 91.31 179 GLY A CA 1
ATOM 1412 C C . GLY A 1 179 ? 1.012 0.600 17.190 1.00 91.31 179 GLY A C 1
ATOM 1413 O O . GLY A 1 179 ? 2.176 0.216 17.093 1.00 91.31 179 GLY A O 1
ATOM 1414 N N . LYS A 1 180 ? 0.193 0.684 16.135 1.00 94.50 180 LYS A N 1
ATOM 1415 C CA . LYS A 1 180 ? 0.584 0.295 14.774 1.00 94.50 180 LYS A CA 1
ATOM 1416 C C . LYS A 1 180 ? 0.147 1.333 13.745 1.00 94.50 180 LYS A C 1
ATOM 1418 O O . LYS A 1 180 ? -0.944 1.895 13.833 1.00 94.50 180 LYS A O 1
ATOM 1423 N N . LEU A 1 181 ? 0.995 1.573 12.754 1.00 96.75 181 LEU A N 1
ATOM 1424 C CA . LEU A 1 181 ? 0.688 2.339 11.554 1.00 96.75 181 LEU A CA 1
ATOM 1425 C C . LEU A 1 181 ? 0.516 1.366 10.385 1.00 96.75 181 LEU A C 1
ATOM 1427 O O . LEU A 1 181 ? 1.377 0.526 10.144 1.00 96.75 181 LEU A O 1
ATOM 1431 N N . ILE A 1 182 ? -0.578 1.489 9.646 1.00 96.38 182 ILE A N 1
ATOM 1432 C CA . ILE A 1 182 ? -0.858 0.720 8.435 1.00 96.38 182 ILE A CA 1
ATOM 1433 C C . ILE A 1 182 ? -0.905 1.699 7.266 1.00 96.38 182 ILE A C 1
ATOM 1435 O O . ILE A 1 182 ? -1.765 2.577 7.211 1.00 96.38 182 ILE A O 1
ATOM 1439 N N . LEU A 1 183 ? 0.026 1.552 6.328 1.00 96.56 183 LEU A N 1
ATOM 1440 C CA . LEU A 1 183 ? 0.099 2.348 5.108 1.00 96.56 183 LEU A CA 1
ATOM 1441 C C . LEU A 1 183 ? -0.473 1.550 3.945 1.00 96.56 183 LEU A C 1
ATOM 1443 O O . LEU A 1 183 ? 0.078 0.517 3.567 1.00 96.56 183 LEU A O 1
ATOM 1447 N N . CYS A 1 184 ? -1.550 2.049 3.349 1.00 95.62 184 CYS A N 1
ATOM 1448 C CA . CYS A 1 184 ? -2.045 1.512 2.090 1.00 95.62 184 CYS A CA 1
ATOM 1449 C C . CYS A 1 184 ? -1.220 2.067 0.924 1.00 95.62 184 CYS A C 1
ATOM 1451 O O . CYS A 1 184 ? -0.859 3.246 0.919 1.00 95.62 184 CYS A O 1
ATOM 1453 N N . ALA A 1 185 ? -0.948 1.232 -0.077 1.00 94.50 185 ALA A N 1
ATOM 1454 C CA . ALA A 1 185 ? -0.291 1.673 -1.301 1.00 94.50 185 ALA A CA 1
ATOM 1455 C C . ALA A 1 185 ? -1.070 2.795 -2.000 1.00 94.50 185 ALA A C 1
ATOM 1457 O O . ALA A 1 185 ? -2.306 2.798 -2.013 1.00 94.50 185 ALA A O 1
ATOM 1458 N N . LEU A 1 186 ? -0.325 3.708 -2.628 1.00 92.81 186 LEU A N 1
ATOM 1459 C CA . LEU A 1 186 ? -0.883 4.675 -3.563 1.00 92.81 186 LEU A CA 1
ATOM 1460 C C . LEU A 1 186 ? -1.384 3.903 -4.791 1.00 92.81 186 LEU A C 1
ATOM 1462 O O . LEU A 1 186 ? -0.619 3.095 -5.338 1.00 92.81 186 LEU A O 1
ATOM 1466 N N . PRO A 1 187 ? -2.637 4.116 -5.215 1.00 89.75 187 PRO A N 1
ATOM 1467 C CA . PRO A 1 187 ? -3.228 3.323 -6.275 1.00 89.75 187 PRO A CA 1
ATOM 1468 C C . PRO A 1 187 ? -2.694 3.733 -7.653 1.00 89.75 187 PRO A C 1
ATOM 1470 O O . PRO A 1 187 ? -2.584 4.923 -7.955 1.00 89.75 187 PRO A O 1
ATOM 1473 N N . TYR A 1 188 ? -2.414 2.755 -8.513 1.00 87.44 188 TYR A N 1
ATOM 1474 C CA . TYR A 1 188 ? -2.213 3.003 -9.943 1.00 87.44 188 TYR A CA 1
ATOM 1475 C C . TYR A 1 188 ? -3.505 3.446 -10.619 1.00 87.44 188 TYR A C 1
ATOM 1477 O O . TYR A 1 188 ? -4.609 3.153 -10.157 1.00 87.44 188 TYR A O 1
ATOM 1485 N N . SER A 1 189 ? -3.362 4.116 -11.758 1.00 82.50 189 SER A N 1
ATOM 1486 C CA . SER A 1 189 ? -4.500 4.548 -12.555 1.00 82.50 189 SER A CA 1
ATOM 1487 C C . SER A 1 189 ? -4.251 4.357 -14.035 1.00 82.50 189 SER A C 1
ATOM 1489 O O . SER A 1 189 ? -3.235 4.805 -14.564 1.00 82.50 189 SER A O 1
ATOM 1491 N N . ASN A 1 190 ? -5.251 3.818 -14.725 1.00 81.31 190 ASN A N 1
ATOM 1492 C CA . ASN A 1 190 ? -5.240 3.719 -16.182 1.00 81.31 190 ASN A CA 1
ATOM 1493 C C . ASN A 1 190 ? -5.430 5.079 -16.881 1.00 81.31 190 ASN A C 1
ATOM 1495 O O . ASN A 1 190 ? -5.305 5.156 -18.098 1.00 81.31 190 ASN A O 1
ATOM 1499 N N . THR A 1 191 ? -5.746 6.152 -16.142 1.00 81.75 191 THR A N 1
ATOM 1500 C CA . THR A 1 191 ? -5.857 7.512 -16.712 1.00 81.75 191 THR A CA 1
ATOM 1501 C C . THR A 1 191 ? -4.615 8.370 -16.504 1.00 81.75 191 THR A C 1
ATOM 1503 O O . THR A 1 191 ? -4.491 9.426 -17.123 1.00 81.75 191 THR A O 1
ATOM 1506 N N . LEU A 1 192 ? -3.711 7.938 -15.623 1.00 82.56 192 LEU A N 1
ATOM 1507 C CA . LEU A 1 192 ? -2.418 8.579 -15.439 1.00 82.56 192 LEU A CA 1
ATOM 1508 C C . LEU A 1 192 ? -1.473 8.124 -16.548 1.00 82.56 192 LEU A C 1
ATOM 1510 O O . LEU A 1 192 ? -1.566 7.002 -17.047 1.00 82.56 192 LEU A O 1
ATOM 1514 N N . ASN A 1 193 ? -0.545 8.994 -16.936 1.00 88.81 193 ASN A N 1
ATOM 1515 C CA . ASN A 1 193 ? 0.466 8.609 -17.915 1.00 88.81 193 ASN A CA 1
ATOM 1516 C C . ASN A 1 193 ? 1.515 7.663 -17.289 1.00 88.81 193 ASN A C 1
ATOM 1518 O O . ASN A 1 193 ? 1.627 7.538 -16.067 1.00 88.81 193 ASN A O 1
ATOM 1522 N N . ASN A 1 194 ? 2.320 7.007 -18.131 1.00 90.25 194 ASN A N 1
ATOM 1523 C CA . ASN A 1 194 ? 3.341 6.057 -17.669 1.00 90.25 194 ASN A CA 1
ATOM 1524 C C . ASN A 1 194 ? 4.331 6.689 -16.680 1.00 90.25 194 ASN A C 1
ATOM 1526 O O . ASN A 1 194 ? 4.728 6.044 -15.719 1.00 90.25 194 ASN A O 1
ATOM 1530 N N . HIS A 1 195 ? 4.688 7.962 -16.867 1.00 92.44 195 HIS A N 1
ATOM 1531 C CA . HIS A 1 195 ? 5.610 8.658 -15.972 1.00 92.44 195 HIS A CA 1
ATOM 1532 C C . HIS A 1 195 ? 5.017 8.877 -14.569 1.00 92.44 195 HIS A C 1
ATOM 1534 O O . HIS A 1 195 ? 5.710 8.715 -13.566 1.00 92.44 195 HIS A O 1
ATOM 1540 N N . GLU A 1 196 ? 3.729 9.212 -14.486 1.00 90.50 196 GLU A N 1
ATOM 1541 C CA . GLU A 1 196 ? 2.999 9.351 -13.223 1.00 90.50 196 GLU A CA 1
ATOM 1542 C C . GLU A 1 196 ? 2.857 7.997 -12.508 1.00 90.50 196 GLU A C 1
ATOM 1544 O O . GLU A 1 196 ? 3.135 7.906 -11.311 1.00 90.50 196 GLU A O 1
ATOM 1549 N N . ASN A 1 197 ? 2.504 6.927 -13.229 1.00 90.19 197 ASN A N 1
ATOM 1550 C CA . ASN A 1 197 ? 2.442 5.578 -12.653 1.00 90.19 197 ASN A CA 1
ATOM 1551 C C . ASN A 1 197 ? 3.827 5.067 -12.209 1.00 90.19 197 ASN A C 1
ATOM 1553 O O . ASN A 1 197 ? 3.941 4.463 -11.140 1.00 90.19 197 ASN A O 1
ATOM 1557 N N . ASP A 1 198 ? 4.895 5.372 -12.952 1.00 93.00 198 ASP A N 1
ATOM 1558 C CA . ASP A 1 198 ? 6.277 5.069 -12.557 1.00 93.00 198 ASP A CA 1
ATOM 1559 C C . ASP A 1 198 ? 6.681 5.807 -11.275 1.00 93.00 198 ASP A C 1
ATOM 1561 O O . ASP A 1 198 ? 7.393 5.260 -10.425 1.00 93.00 198 ASP A O 1
ATOM 1565 N N . LEU A 1 199 ? 6.240 7.059 -11.113 1.00 93.56 199 LEU A N 1
ATOM 1566 C CA . LEU A 1 199 ? 6.445 7.809 -9.877 1.00 93.56 199 LEU A CA 1
ATOM 1567 C C . LEU A 1 199 ? 5.711 7.133 -8.714 1.00 93.56 199 LEU A C 1
ATOM 1569 O O . LEU A 1 199 ? 6.328 6.898 -7.675 1.00 93.56 199 LEU A O 1
ATOM 1573 N N . ILE A 1 200 ? 4.442 6.756 -8.896 1.00 93.44 200 ILE A N 1
ATOM 1574 C CA . ILE A 1 200 ? 3.654 6.022 -7.893 1.00 93.44 200 ILE A CA 1
ATOM 1575 C C . ILE A 1 200 ? 4.349 4.712 -7.508 1.00 93.44 200 ILE A C 1
ATOM 1577 O O . ILE A 1 200 ? 4.504 4.433 -6.321 1.00 93.44 200 ILE A O 1
ATOM 1581 N N . PHE A 1 201 ? 4.850 3.944 -8.479 1.00 94.75 201 PHE A N 1
ATOM 1582 C CA . PHE A 1 201 ? 5.614 2.720 -8.223 1.00 94.75 201 PHE A CA 1
ATOM 1583 C C . PHE A 1 201 ? 6.857 2.989 -7.365 1.00 94.75 201 PHE A C 1
ATOM 1585 O O . PHE A 1 201 ? 7.089 2.304 -6.368 1.00 94.75 201 PHE A O 1
ATOM 1592 N N . LYS A 1 202 ? 7.631 4.033 -7.686 1.00 96.31 202 LYS A N 1
ATOM 1593 C CA . LYS A 1 202 ? 8.804 4.428 -6.888 1.00 96.31 202 LYS A CA 1
ATOM 1594 C C . LYS A 1 202 ? 8.423 4.839 -5.463 1.00 96.31 202 LYS A C 1
ATOM 1596 O O . LYS A 1 202 ? 9.141 4.484 -4.531 1.00 96.31 202 LYS A O 1
ATOM 1601 N N . LEU A 1 203 ? 7.315 5.560 -5.277 1.00 96.50 203 LEU A N 1
ATOM 1602 C CA . LEU A 1 203 ? 6.817 5.942 -3.950 1.00 96.50 203 LEU A CA 1
ATOM 1603 C C . LEU A 1 203 ? 6.336 4.721 -3.152 1.00 96.50 203 LEU A C 1
ATOM 1605 O O . LEU A 1 203 ? 6.694 4.585 -1.983 1.00 96.50 203 LEU A O 1
ATOM 1609 N N . ASN A 1 204 ? 5.603 3.804 -3.788 1.00 96.06 204 ASN A N 1
ATOM 1610 C CA . ASN A 1 204 ? 5.158 2.543 -3.193 1.00 96.06 204 ASN A CA 1
ATOM 1611 C C . ASN A 1 204 ? 6.337 1.691 -2.714 1.00 96.06 204 ASN A C 1
ATOM 1613 O O . ASN A 1 204 ? 6.335 1.245 -1.567 1.00 96.06 204 ASN A O 1
ATOM 1617 N N . ASN A 1 205 ? 7.398 1.572 -3.517 1.00 95.94 205 ASN A N 1
ATOM 1618 C CA . ASN A 1 205 ? 8.622 0.882 -3.103 1.00 95.94 205 ASN A CA 1
ATOM 1619 C C . ASN A 1 205 ? 9.288 1.540 -1.888 1.00 95.94 205 ASN A C 1
ATOM 1621 O O . ASN A 1 205 ? 9.783 0.845 -1.006 1.00 95.94 205 ASN A O 1
ATOM 1625 N N . VAL A 1 206 ? 9.292 2.875 -1.803 1.00 97.19 206 VAL A N 1
ATOM 1626 C CA . VAL A 1 206 ? 9.826 3.580 -0.626 1.00 97.19 206 VAL A CA 1
ATOM 1627 C C . VAL A 1 206 ? 8.995 3.274 0.620 1.00 97.19 206 VAL A C 1
ATOM 1629 O O . VAL A 1 206 ? 9.572 2.989 1.667 1.00 97.19 206 VAL A O 1
ATOM 1632 N N . MET A 1 207 ? 7.663 3.293 0.519 1.00 97.00 207 MET A N 1
ATOM 1633 C CA . MET A 1 207 ? 6.777 2.943 1.637 1.00 97.00 207 MET A CA 1
ATOM 1634 C C . MET A 1 207 ? 6.978 1.494 2.088 1.00 97.00 207 MET A C 1
ATOM 1636 O O . MET A 1 207 ? 7.080 1.237 3.287 1.00 97.00 207 MET A O 1
ATOM 1640 N N . HIS A 1 208 ? 7.111 0.566 1.140 1.00 96.81 208 HIS A N 1
ATOM 1641 C CA . HIS A 1 208 ? 7.403 -0.831 1.433 1.00 96.81 208 HIS A CA 1
ATOM 1642 C C . HIS A 1 208 ? 8.746 -0.990 2.163 1.00 96.81 208 HIS A C 1
ATOM 1644 O O . HIS A 1 208 ? 8.785 -1.572 3.244 1.00 96.81 208 HIS A O 1
ATOM 1650 N N . LEU A 1 209 ? 9.830 -0.391 1.657 1.00 95.19 209 LEU A N 1
ATOM 1651 C CA . LEU A 1 209 ? 11.146 -0.447 2.309 1.00 95.19 209 LEU A CA 1
ATOM 1652 C C . LEU A 1 209 ? 11.129 0.140 3.729 1.00 95.19 209 LEU A C 1
ATOM 1654 O O . LEU A 1 209 ? 11.770 -0.402 4.630 1.00 95.19 209 LEU A O 1
ATOM 1658 N N . LEU A 1 210 ? 10.384 1.228 3.950 1.00 94.88 210 LEU A N 1
ATOM 1659 C CA . LEU A 1 210 ? 10.192 1.791 5.290 1.00 94.88 210 LEU A CA 1
ATOM 1660 C C . LEU A 1 210 ? 9.438 0.821 6.206 1.00 94.88 210 LEU A C 1
ATOM 1662 O O . LEU A 1 210 ? 9.810 0.692 7.369 1.00 94.88 210 LEU A O 1
ATOM 1666 N N . SER A 1 211 ? 8.432 0.107 5.692 1.00 95.88 211 SER A N 1
ATOM 1667 C CA . SER A 1 211 ? 7.723 -0.921 6.465 1.00 95.88 211 SER A CA 1
ATOM 1668 C C . SER A 1 211 ? 8.610 -2.107 6.829 1.00 95.88 211 SER A C 1
ATOM 1670 O O . SER A 1 211 ? 8.518 -2.604 7.943 1.00 95.88 211 SER A O 1
ATOM 1672 N N . CYS A 1 212 ? 9.540 -2.507 5.957 1.00 94.00 212 CYS A N 1
ATOM 1673 C CA . CYS A 1 212 ? 10.517 -3.542 6.287 1.00 94.00 212 CYS A CA 1
ATOM 1674 C C . CYS A 1 212 ? 11.460 -3.089 7.408 1.00 94.00 212 CYS A C 1
ATOM 1676 O O . CYS A 1 212 ? 11.799 -3.878 8.285 1.00 94.00 212 CYS A O 1
ATOM 1678 N N . ARG A 1 213 ? 11.880 -1.817 7.388 1.00 94.69 213 ARG A N 1
ATOM 1679 C CA . ARG A 1 213 ? 12.776 -1.246 8.404 1.00 94.69 213 ARG A CA 1
ATOM 1680 C C . ARG A 1 213 ? 12.109 -1.098 9.773 1.00 94.69 213 ARG A C 1
ATOM 1682 O O . ARG A 1 213 ? 12.785 -1.248 10.783 1.00 94.69 213 ARG A O 1
ATOM 1689 N N . HIS A 1 214 ? 10.820 -0.778 9.787 1.00 94.50 214 HIS A N 1
ATOM 1690 C CA . HIS A 1 214 ? 10.035 -0.504 10.993 1.00 94.50 214 HIS A CA 1
ATOM 1691 C C . HIS A 1 214 ? 8.927 -1.551 11.175 1.00 94.50 214 HIS A C 1
ATOM 1693 O O . HIS A 1 214 ? 7.793 -1.201 11.487 1.00 94.50 214 HIS A O 1
ATOM 1699 N N . SER A 1 215 ? 9.217 -2.829 10.915 1.00 92.38 215 SER A N 1
ATOM 1700 C CA . SER A 1 215 ? 8.211 -3.904 10.805 1.00 92.38 215 SER A CA 1
ATOM 1701 C C . SER A 1 215 ? 7.409 -4.152 12.090 1.00 92.38 215 SER A C 1
ATOM 1703 O O . SER A 1 215 ? 6.254 -4.590 12.054 1.00 92.38 215 SER A O 1
ATOM 1705 N N . ASP A 1 216 ? 7.978 -3.797 13.237 1.00 91.44 216 ASP A N 1
ATOM 1706 C CA . ASP A 1 216 ? 7.350 -3.828 14.554 1.00 91.44 216 ASP A CA 1
ATOM 1707 C C . ASP A 1 216 ? 6.233 -2.783 14.699 1.00 91.44 216 ASP A C 1
ATOM 1709 O O . ASP A 1 216 ? 5.229 -3.051 15.361 1.00 91.44 216 ASP A O 1
ATOM 1713 N N . ARG A 1 217 ? 6.317 -1.645 14.000 1.00 94.31 217 ARG A N 1
ATOM 1714 C CA . ARG A 1 217 ? 5.368 -0.523 14.149 1.00 94.31 217 ARG A CA 1
ATOM 1715 C C . ARG A 1 217 ? 4.647 -0.113 12.875 1.00 94.31 217 ARG A C 1
ATOM 1717 O O . ARG A 1 217 ? 3.602 0.526 12.962 1.00 94.31 217 ARG A O 1
ATOM 1724 N N . LEU A 1 218 ? 5.156 -0.497 11.712 1.00 96.06 218 LEU A N 1
ATOM 1725 C CA . LEU A 1 218 ? 4.648 -0.111 10.406 1.00 96.06 218 LEU A CA 1
ATOM 1726 C C . LEU A 1 218 ? 4.342 -1.340 9.555 1.00 96.06 218 LEU A C 1
ATOM 1728 O O . LEU A 1 218 ? 5.200 -2.186 9.332 1.00 96.06 218 LEU A O 1
ATOM 1732 N N . LEU A 1 219 ? 3.122 -1.403 9.034 1.00 95.62 219 LEU A N 1
ATOM 1733 C CA . LEU A 1 219 ? 2.694 -2.405 8.070 1.00 95.62 219 LEU A CA 1
ATOM 1734 C C . LEU A 1 219 ? 2.369 -1.726 6.742 1.00 95.62 219 LEU A C 1
ATOM 1736 O O . LEU A 1 219 ? 1.681 -0.707 6.707 1.00 95.62 219 LEU A O 1
ATOM 1740 N N . TYR A 1 220 ? 2.858 -2.299 5.650 1.00 95.81 220 TYR A N 1
ATOM 1741 C CA . TYR A 1 220 ? 2.504 -1.879 4.302 1.00 95.81 220 TYR A CA 1
ATOM 1742 C C . TYR A 1 220 ? 1.466 -2.833 3.720 1.00 95.81 220 TYR A C 1
ATOM 1744 O O . TYR A 1 220 ? 1.652 -4.048 3.748 1.00 95.81 220 TYR A O 1
ATOM 1752 N N . PHE A 1 221 ? 0.384 -2.276 3.188 1.00 94.81 221 PHE A N 1
ATOM 1753 C CA . PHE A 1 221 ? -0.697 -3.027 2.572 1.00 94.81 221 PHE A CA 1
ATOM 1754 C C . PHE A 1 221 ? -0.826 -2.633 1.099 1.00 94.81 221 PHE A C 1
ATOM 1756 O O . PHE A 1 221 ? -1.268 -1.526 0.774 1.00 94.81 221 PHE A O 1
ATOM 1763 N N . ASP A 1 222 ? -0.420 -3.533 0.201 1.00 92.31 222 ASP A N 1
ATOM 1764 C CA . ASP A 1 222 ? -0.503 -3.280 -1.235 1.00 92.31 222 ASP A CA 1
ATOM 1765 C C . ASP A 1 222 ? -1.938 -3.430 -1.741 1.00 92.31 222 ASP A C 1
ATOM 1767 O O . ASP A 1 222 ? -2.474 -4.529 -1.891 1.00 92.31 222 ASP A O 1
ATOM 1771 N N . THR A 1 223 ? -2.566 -2.293 -2.017 1.00 89.06 223 THR A N 1
ATOM 1772 C CA . THR A 1 223 ? -3.935 -2.227 -2.524 1.00 89.06 223 THR A CA 1
ATOM 1773 C C . THR A 1 223 ? -4.002 -2.465 -4.031 1.00 89.06 223 THR A C 1
ATOM 1775 O O . THR A 1 223 ? -5.072 -2.799 -4.540 1.00 89.06 223 THR A O 1
ATOM 1778 N N . ASN A 1 224 ? -2.878 -2.349 -4.753 1.00 87.94 224 ASN A N 1
ATOM 1779 C CA . ASN A 1 224 ? -2.853 -2.296 -6.214 1.00 87.94 224 ASN A CA 1
ATOM 1780 C C . ASN A 1 224 ? -3.392 -3.551 -6.882 1.00 87.94 224 ASN A C 1
ATOM 1782 O O . ASN A 1 224 ? -4.103 -3.445 -7.877 1.00 87.94 224 ASN A O 1
ATOM 1786 N N . ASN A 1 225 ? -3.144 -4.728 -6.309 1.00 79.50 225 ASN A N 1
ATOM 1787 C CA . ASN A 1 225 ? -3.660 -5.989 -6.848 1.00 79.50 225 ASN A CA 1
ATOM 1788 C C . ASN A 1 225 ? -5.191 -6.074 -6.822 1.00 79.50 225 ASN A C 1
ATOM 1790 O O . ASN A 1 225 ? -5.778 -6.781 -7.636 1.00 79.50 225 ASN A O 1
ATOM 1794 N N . PHE A 1 226 ? -5.842 -5.313 -5.943 1.00 79.06 226 PHE A N 1
ATOM 1795 C CA . PHE A 1 226 ? -7.300 -5.250 -5.832 1.00 79.06 226 PHE A CA 1
ATOM 1796 C C . PHE A 1 226 ? -7.888 -4.059 -6.586 1.00 79.06 226 PHE A C 1
ATOM 1798 O O . PHE A 1 226 ? -9.113 -3.924 -6.647 1.00 79.06 226 PHE A O 1
ATOM 1805 N N . VAL A 1 227 ? -7.022 -3.190 -7.130 1.00 73.56 227 VAL A N 1
ATOM 1806 C CA . VAL A 1 227 ? -7.422 -1.945 -7.780 1.00 73.56 227 VAL A CA 1
ATOM 1807 C C . VAL A 1 227 ? -7.048 -1.792 -9.261 1.00 73.56 227 VAL A C 1
ATOM 1809 O O . VAL A 1 227 ? -7.328 -0.750 -9.848 1.00 73.56 227 VAL A O 1
ATOM 1812 N N . ARG A 1 228 ? -6.491 -2.839 -9.893 1.00 60.91 228 ARG A N 1
ATOM 1813 C CA . ARG A 1 228 ? -5.990 -2.813 -11.289 1.00 60.91 228 ARG A CA 1
ATOM 1814 C C . ARG A 1 228 ? -7.014 -2.401 -12.352 1.00 60.91 228 ARG A C 1
ATOM 1816 O O . ARG A 1 228 ? -6.641 -1.741 -13.317 1.00 60.91 228 ARG A O 1
ATOM 1823 N N . ASP A 1 229 ? -8.289 -2.734 -12.175 1.00 62.47 229 ASP A N 1
ATOM 1824 C CA . ASP A 1 229 ? -9.317 -2.459 -13.190 1.00 62.47 229 ASP A CA 1
ATOM 1825 C C . ASP A 1 229 ? -9.931 -1.049 -13.076 1.00 62.47 229 ASP A C 1
ATOM 1827 O O . ASP A 1 229 ? -10.977 -0.775 -13.669 1.00 62.47 229 ASP A O 1
ATOM 1831 N N . PHE A 1 230 ? -9.334 -0.134 -12.298 1.00 65.31 230 PHE A N 1
ATOM 1832 C CA . PHE A 1 230 ? -9.954 1.164 -12.016 1.00 65.31 230 PHE A CA 1
ATOM 1833 C C . PHE A 1 230 ? -9.457 2.315 -12.879 1.00 65.31 230 PHE A C 1
ATOM 1835 O O . PHE A 1 230 ? -8.271 2.557 -13.098 1.00 65.31 230 PHE A O 1
ATOM 1842 N N . ILE A 1 231 ? -10.440 3.103 -13.299 1.00 58.78 231 ILE A N 1
ATOM 1843 C CA . ILE A 1 231 ? -10.265 4.403 -13.923 1.00 58.78 231 ILE A CA 1
ATOM 1844 C C . ILE A 1 231 ? -10.257 5.434 -12.789 1.00 58.78 231 ILE A C 1
ATOM 1846 O O . ILE A 1 231 ? -11.296 5.987 -12.439 1.00 58.78 231 ILE A O 1
ATOM 1850 N N . LEU A 1 232 ? -9.097 5.687 -12.181 1.00 61.88 232 LEU A N 1
ATOM 1851 C CA . LEU A 1 232 ? -8.940 6.843 -11.294 1.00 61.88 232 LEU A CA 1
ATOM 1852 C C . LEU A 1 232 ? -8.680 8.064 -12.164 1.00 61.88 232 LEU A C 1
ATOM 1854 O O . LEU A 1 232 ? -7.524 8.371 -12.440 1.00 61.88 232 LEU A O 1
ATOM 1858 N N . ASN A 1 233 ? -9.721 8.732 -12.654 1.00 57.34 233 ASN A N 1
ATOM 1859 C CA . ASN A 1 233 ? -9.515 10.004 -13.344 1.00 57.34 233 ASN A CA 1
ATOM 1860 C C . ASN A 1 233 ? -9.201 11.115 -12.320 1.00 57.34 233 ASN A C 1
ATOM 1862 O O . ASN A 1 233 ? -9.585 11.022 -11.149 1.00 57.34 233 ASN A O 1
ATOM 1866 N N . ARG A 1 234 ? -8.482 12.162 -12.750 1.00 56.06 234 ARG A N 1
ATOM 1867 C CA . ARG A 1 234 ? -8.057 13.276 -11.875 1.00 56.06 234 ARG A CA 1
ATOM 1868 C C . ARG A 1 234 ? -9.225 13.952 -11.137 1.00 56.06 234 ARG A C 1
ATOM 1870 O O . ARG A 1 234 ? -9.017 14.533 -10.078 1.00 56.06 234 ARG A O 1
ATOM 1877 N N . GLU A 1 235 ? -10.442 13.846 -11.664 1.00 58.31 235 GLU A N 1
ATOM 1878 C CA . GLU A 1 235 ? -11.650 14.490 -11.135 1.00 58.31 235 GLU A CA 1
ATOM 1879 C C . GLU A 1 235 ? -12.512 13.558 -10.258 1.00 58.31 235 GLU A C 1
ATOM 1881 O O . GLU A 1 235 ? -13.352 14.023 -9.483 1.00 58.31 235 GLU A O 1
ATOM 1886 N N . HIS A 1 236 ? -12.271 12.248 -10.313 1.00 62.66 236 HIS A N 1
ATOM 1887 C CA . HIS A 1 236 ? -13.060 11.182 -9.703 1.00 62.66 236 HIS A CA 1
ATOM 1888 C C . HIS A 1 236 ? -12.134 10.058 -9.218 1.00 62.66 236 HIS A C 1
ATOM 1890 O O . HIS A 1 236 ? -12.142 8.937 -9.725 1.00 62.66 236 HIS A O 1
ATOM 1896 N N . MET A 1 237 ? -11.361 10.335 -8.166 1.00 68.38 237 MET A N 1
ATOM 1897 C CA . MET A 1 237 ? -10.703 9.289 -7.379 1.00 68.38 237 MET A CA 1
ATOM 1898 C C . MET A 1 237 ? -11.722 8.588 -6.473 1.00 68.38 237 MET A C 1
ATOM 1900 O O . MET A 1 237 ? -11.744 8.795 -5.262 1.00 68.38 237 MET A O 1
ATOM 1904 N N . PHE A 1 238 ? -12.608 7.792 -7.075 1.00 71.69 238 PHE A N 1
ATOM 1905 C CA . PHE A 1 238 ? -13.569 6.960 -6.358 1.00 71.69 238 PHE A CA 1
ATOM 1906 C C . PHE A 1 238 ? -13.378 5.492 -6.706 1.00 71.69 238 PHE A C 1
ATOM 1908 O O . PHE A 1 238 ? -13.386 5.098 -7.869 1.00 71.69 238 PHE A O 1
ATOM 1915 N N . LEU A 1 239 ? -13.287 4.663 -5.671 1.00 75.88 239 LEU A N 1
ATOM 1916 C CA . LEU A 1 239 ? -13.342 3.218 -5.824 1.00 75.88 239 LEU A CA 1
ATOM 1917 C C . LEU A 1 239 ? -14.805 2.770 -6.015 1.00 75.88 239 LEU A C 1
ATOM 1919 O O . LEU A 1 239 ? -15.672 3.150 -5.210 1.00 75.88 239 LEU A O 1
ATOM 1923 N N . PRO A 1 240 ? -15.109 1.918 -7.013 1.00 78.69 240 PRO A N 1
ATOM 1924 C CA . PRO A 1 240 ? -16.422 1.291 -7.131 1.00 78.69 240 PRO A CA 1
ATOM 1925 C C . PRO A 1 240 ? -16.823 0.579 -5.833 1.00 78.69 240 PRO A C 1
ATOM 1927 O O . PRO A 1 240 ? -15.978 0.085 -5.085 1.00 78.69 240 PRO A O 1
ATOM 1930 N N . MET A 1 241 ? -18.127 0.495 -5.553 1.00 84.31 241 MET A N 1
ATOM 1931 C CA . MET A 1 241 ? -18.624 -0.075 -4.290 1.00 84.31 241 MET A CA 1
ATOM 1932 C C . MET A 1 241 ? -18.144 -1.517 -4.054 1.00 84.31 241 MET A C 1
ATOM 1934 O O . MET A 1 241 ? -17.758 -1.861 -2.938 1.00 84.31 241 MET A O 1
ATOM 1938 N N . LYS A 1 242 ? -18.118 -2.348 -5.108 1.00 84.50 242 LYS A N 1
ATOM 1939 C CA . LYS A 1 242 ? -17.613 -3.732 -5.053 1.00 84.50 242 LYS A CA 1
ATOM 1940 C C . LYS A 1 242 ? -16.156 -3.777 -4.578 1.00 84.50 242 LYS A C 1
ATOM 1942 O O . LYS A 1 242 ? -15.818 -4.546 -3.685 1.00 84.50 242 LYS A O 1
ATOM 1947 N N . SER A 1 243 ? -15.326 -2.900 -5.125 1.00 83.12 243 SER A N 1
ATOM 1948 C CA . SER A 1 243 ? -13.900 -2.797 -4.824 1.00 83.12 243 SER A CA 1
ATOM 1949 C C . SER A 1 243 ? -13.638 -2.264 -3.425 1.00 83.12 243 SER A C 1
ATOM 1951 O O . SER A 1 243 ? -12.801 -2.807 -2.713 1.00 83.12 243 SER A O 1
ATOM 1953 N N . ARG A 1 244 ? -14.397 -1.248 -2.988 1.00 86.94 244 ARG A N 1
ATOM 1954 C CA . ARG A 1 244 ? -14.321 -0.744 -1.608 1.00 86.94 244 ARG A CA 1
ATOM 1955 C C . ARG A 1 244 ? -14.679 -1.821 -0.595 1.00 86.94 244 ARG A C 1
ATOM 1957 O O . ARG A 1 244 ? -13.993 -1.937 0.411 1.00 86.94 244 ARG A O 1
ATOM 1964 N N . ARG A 1 245 ? -15.721 -2.617 -0.863 1.00 89.62 245 ARG A N 1
ATOM 1965 C CA . ARG A 1 245 ? -16.113 -3.746 -0.004 1.00 89.62 245 ARG A CA 1
ATOM 1966 C C . ARG A 1 245 ? -15.015 -4.801 0.084 1.00 89.62 245 ARG A C 1
ATOM 1968 O O . ARG A 1 245 ? -14.679 -5.218 1.188 1.00 89.62 245 ARG A O 1
ATOM 1975 N N . LEU A 1 246 ? -14.438 -5.192 -1.054 1.00 88.38 246 LEU A N 1
ATOM 1976 C CA . LEU A 1 246 ? -13.334 -6.151 -1.085 1.00 88.38 246 LEU A CA 1
ATOM 1977 C C . LEU A 1 246 ? -12.121 -5.625 -0.306 1.00 88.38 246 LEU A C 1
ATOM 1979 O O . LEU A 1 246 ? -11.613 -6.310 0.576 1.00 88.38 246 LEU A O 1
ATOM 1983 N N . LEU A 1 247 ? -11.714 -4.383 -0.578 1.00 90.06 247 LEU A N 1
ATOM 1984 C CA . LEU A 1 247 ? -10.594 -3.738 0.098 1.00 90.06 247 LEU A CA 1
ATOM 1985 C C . LEU A 1 247 ? -10.833 -3.617 1.611 1.00 90.06 247 LEU A C 1
ATOM 1987 O O . LEU A 1 247 ? -9.934 -3.909 2.391 1.00 90.06 247 LEU A O 1
ATOM 1991 N N . ALA A 1 248 ? -12.044 -3.239 2.029 1.00 92.50 248 ALA A N 1
ATOM 1992 C CA . ALA A 1 248 ? -12.413 -3.160 3.440 1.00 92.50 248 ALA A CA 1
ATOM 1993 C C . ALA A 1 248 ? -12.362 -4.537 4.113 1.00 92.50 248 ALA A C 1
ATOM 1995 O O . ALA A 1 248 ? -11.819 -4.660 5.202 1.00 92.50 248 ALA A O 1
ATOM 1996 N N . THR A 1 249 ? -12.855 -5.584 3.450 1.00 91.81 249 THR A N 1
ATOM 1997 C CA . THR A 1 249 ? -12.829 -6.954 3.987 1.00 91.81 249 THR A CA 1
ATOM 1998 C C . THR A 1 249 ? -11.394 -7.441 4.193 1.00 91.81 249 THR A C 1
ATOM 2000 O O . THR A 1 249 ? -11.047 -7.932 5.265 1.00 91.81 249 THR A O 1
ATOM 2003 N N . LEU A 1 250 ? -10.534 -7.259 3.185 1.00 90.56 250 LEU A N 1
ATOM 2004 C CA . LEU A 1 250 ? -9.130 -7.668 3.253 1.00 90.56 250 LEU A CA 1
ATOM 2005 C C . LEU A 1 250 ? -8.355 -6.870 4.298 1.00 90.56 250 LEU A C 1
ATOM 2007 O O . LEU A 1 250 ? -7.567 -7.438 5.054 1.00 90.56 250 LEU A O 1
ATOM 2011 N N . LEU A 1 251 ? -8.584 -5.560 4.365 1.00 92.25 251 LEU A N 1
ATOM 2012 C CA . LEU A 1 251 ? -7.930 -4.720 5.353 1.00 92.25 251 LEU A CA 1
ATOM 2013 C C . LEU A 1 251 ? -8.402 -5.061 6.772 1.00 92.25 251 LEU A C 1
ATOM 2015 O O . LEU A 1 251 ? -7.567 -5.157 7.663 1.00 92.25 251 LEU A O 1
ATOM 2019 N N . ALA A 1 252 ? -9.699 -5.307 6.983 1.00 92.38 252 ALA A N 1
ATOM 2020 C CA . ALA A 1 252 ? -10.232 -5.745 8.274 1.00 92.38 252 ALA A CA 1
ATOM 2021 C C . ALA A 1 252 ? -9.606 -7.072 8.721 1.00 92.38 252 ALA A C 1
ATOM 2023 O O . ALA A 1 252 ? -9.190 -7.189 9.870 1.00 92.38 252 ALA A O 1
ATOM 2024 N N . PHE A 1 253 ? -9.462 -8.036 7.805 1.00 88.69 253 PHE A N 1
ATOM 2025 C CA . PHE A 1 253 ? -8.767 -9.293 8.085 1.00 88.69 253 PHE A CA 1
ATOM 2026 C C . PHE A 1 253 ? -7.317 -9.057 8.532 1.00 88.69 253 PHE A C 1
ATOM 2028 O O . PHE A 1 253 ? -6.903 -9.572 9.565 1.00 88.69 253 PHE A O 1
ATOM 2035 N N . ASN A 1 254 ? -6.563 -8.227 7.803 1.00 86.69 254 ASN A N 1
ATOM 2036 C CA . ASN A 1 254 ? -5.177 -7.913 8.162 1.00 86.69 254 ASN A CA 1
ATOM 2037 C C . ASN A 1 254 ? -5.080 -7.166 9.499 1.00 86.69 254 ASN A C 1
ATOM 2039 O O . ASN A 1 254 ? -4.191 -7.453 10.295 1.00 86.69 254 ASN A O 1
ATOM 2043 N N . ILE A 1 255 ? -5.997 -6.235 9.770 1.00 89.19 255 ILE A N 1
ATOM 2044 C CA . ILE A 1 255 ? -6.044 -5.523 11.048 1.00 89.19 255 ILE A CA 1
ATOM 2045 C C . ILE A 1 255 ? -6.317 -6.493 12.201 1.00 89.19 255 ILE A C 1
ATOM 2047 O O . ILE A 1 255 ? -5.643 -6.400 13.223 1.00 89.19 255 ILE A O 1
ATOM 2051 N N . HIS A 1 256 ? -7.255 -7.429 12.036 1.00 85.50 256 HIS A N 1
ATOM 2052 C CA . HIS A 1 256 ? -7.548 -8.437 13.053 1.00 85.50 256 HIS A CA 1
ATOM 2053 C C . HIS A 1 256 ? -6.321 -9.275 13.394 1.00 85.50 256 HIS A C 1
ATOM 2055 O O . HIS A 1 256 ? -5.950 -9.337 14.561 1.00 85.50 256 HIS A O 1
ATOM 2061 N N . THR A 1 257 ? -5.635 -9.815 12.386 1.00 81.94 257 THR A N 1
ATOM 2062 C CA . THR A 1 257 ? -4.403 -10.587 12.599 1.00 81.94 257 THR A CA 1
ATOM 2063 C C . THR A 1 257 ? -3.349 -9.771 13.354 1.00 81.94 257 THR A C 1
ATOM 2065 O O . THR A 1 257 ? -2.755 -10.253 14.312 1.00 81.94 257 THR A O 1
ATOM 2068 N N . VAL A 1 258 ? -3.159 -8.502 12.978 1.00 80.25 258 VAL A N 1
ATOM 2069 C CA . VAL A 1 258 ? -2.161 -7.623 13.608 1.00 80.25 258 VAL A CA 1
ATOM 2070 C C . VAL A 1 258 ? -2.520 -7.266 15.055 1.00 80.25 258 VAL A C 1
ATOM 2072 O O . VAL A 1 258 ? -1.635 -7.198 15.907 1.00 80.25 258 VAL A O 1
ATOM 2075 N N . ILE A 1 259 ? -3.794 -7.000 15.353 1.00 78.69 259 ILE A N 1
ATOM 2076 C CA . ILE A 1 259 ? -4.230 -6.634 16.709 1.00 78.69 259 ILE A CA 1
ATOM 2077 C C . ILE A 1 259 ? -4.241 -7.859 17.634 1.00 78.69 259 ILE A C 1
ATOM 2079 O O . ILE A 1 259 ? -3.844 -7.745 18.799 1.00 78.69 259 ILE A O 1
ATOM 2083 N N . ASP A 1 260 ? -4.647 -9.025 17.134 1.00 76.69 260 ASP A N 1
ATOM 2084 C CA . ASP A 1 260 ? -4.634 -10.270 17.905 1.00 76.69 260 ASP A CA 1
ATOM 2085 C C . ASP A 1 260 ? -3.198 -10.653 18.307 1.00 76.69 260 ASP A C 1
ATOM 2087 O O . ASP A 1 260 ? -2.963 -11.013 19.462 1.00 76.69 260 ASP A O 1
ATOM 2091 N N . ASP A 1 261 ? -2.210 -10.448 17.429 1.00 71.75 261 ASP A N 1
ATOM 2092 C CA . ASP A 1 261 ? -0.793 -10.633 17.769 1.00 71.75 261 ASP A CA 1
ATOM 2093 C C . ASP A 1 261 ? -0.335 -9.683 18.893 1.00 71.75 261 ASP A C 1
ATOM 2095 O O . ASP A 1 261 ? 0.325 -10.102 19.848 1.00 71.75 261 ASP A O 1
ATOM 2099 N N . LEU A 1 262 ? -0.727 -8.403 18.840 1.00 63.78 262 LEU A N 1
ATOM 2100 C CA . LEU A 1 262 ? -0.365 -7.408 19.861 1.00 63.78 262 LEU A CA 1
ATOM 2101 C C . LEU A 1 262 ? -0.982 -7.717 21.234 1.00 63.78 262 LEU A C 1
ATOM 2103 O O . LEU A 1 262 ? -0.337 -7.535 22.271 1.00 63.78 262 LEU A O 1
ATOM 2107 N N . THR A 1 263 ? -2.234 -8.172 21.255 1.00 63.06 263 THR A N 1
ATOM 2108 C CA . THR A 1 263 ? -2.935 -8.525 22.500 1.00 63.06 263 THR A CA 1
ATOM 2109 C C . THR A 1 263 ? -2.463 -9.868 23.062 1.00 63.06 263 THR A C 1
ATOM 2111 O O . THR A 1 263 ? -2.303 -9.997 24.279 1.00 63.06 263 THR A O 1
ATOM 2114 N N . GLY A 1 264 ? -2.142 -10.833 22.196 1.00 56.84 264 GLY A N 1
ATOM 2115 C CA . GLY A 1 264 ? -1.583 -12.131 22.573 1.00 56.84 264 GLY A CA 1
ATOM 2116 C C . GLY A 1 264 ? -0.198 -12.040 23.219 1.00 56.84 264 GLY A C 1
ATOM 2117 O O . GLY A 1 264 ? 0.087 -12.793 24.152 1.00 56.84 264 GLY A O 1
ATOM 2118 N N . ILE A 1 265 ? 0.644 -11.093 22.787 1.00 54.94 265 ILE A N 1
ATOM 2119 C CA . ILE A 1 265 ? 1.947 -10.821 23.420 1.00 54.94 265 ILE A CA 1
ATOM 2120 C C . ILE A 1 265 ? 1.754 -10.263 24.839 1.00 54.94 265 ILE A C 1
ATOM 2122 O O . ILE A 1 265 ? 2.360 -10.769 25.783 1.00 54.94 265 ILE A O 1
ATOM 2126 N N . ARG A 1 266 ? 0.845 -9.296 25.029 1.00 49.91 266 ARG A N 1
ATOM 2127 C CA . ARG A 1 266 ? 0.588 -8.701 26.355 1.00 49.91 266 ARG A CA 1
ATOM 2128 C C . ARG A 1 266 ? 0.031 -9.692 27.374 1.00 49.91 266 ARG A C 1
ATOM 2130 O O . ARG A 1 266 ? 0.464 -9.684 28.523 1.00 49.91 266 ARG A O 1
ATOM 2137 N N . LEU A 1 267 ? -0.884 -10.572 26.962 1.00 46.03 267 LEU A N 1
ATOM 2138 C CA . LEU A 1 267 ? -1.434 -11.596 27.859 1.00 46.03 267 LEU A CA 1
ATOM 2139 C C . LEU A 1 267 ? -0.371 -12.610 28.307 1.00 46.03 267 LEU A C 1
ATOM 2141 O O . LEU A 1 267 ? -0.451 -13.137 29.417 1.00 46.03 267 LEU A O 1
ATOM 2145 N N . ARG A 1 268 ? 0.649 -12.872 27.477 1.00 46.66 268 ARG A N 1
ATOM 2146 C CA . ARG A 1 268 ? 1.770 -13.733 27.872 1.00 46.66 268 ARG A CA 1
ATOM 2147 C C . ARG A 1 268 ? 2.674 -13.046 28.892 1.00 46.66 268 ARG A C 1
ATOM 2149 O O . ARG A 1 268 ? 2.983 -13.682 29.897 1.00 46.66 268 ARG A O 1
ATOM 2156 N N . ASP A 1 269 ? 3.010 -11.772 28.706 1.00 46.94 269 ASP A N 1
ATOM 2157 C CA . ASP A 1 269 ? 3.891 -11.042 29.631 1.00 46.94 269 ASP A CA 1
ATOM 2158 C C . ASP A 1 269 ? 3.272 -10.842 31.026 1.00 46.94 269 ASP A C 1
ATOM 2160 O O . ASP A 1 269 ? 3.951 -11.038 32.037 1.00 46.94 269 ASP A O 1
ATOM 2164 N N . GLU A 1 270 ? 1.967 -10.566 31.123 1.00 48.53 270 GLU A N 1
ATOM 2165 C CA . GLU A 1 270 ? 1.288 -10.478 32.427 1.00 48.53 270 GLU A CA 1
ATOM 2166 C C . GLU A 1 270 ? 1.173 -11.848 33.120 1.00 48.53 270 GLU A C 1
ATOM 2168 O O . GLU A 1 270 ? 1.344 -11.959 34.338 1.00 48.53 270 GLU A O 1
ATOM 2173 N N . SER A 1 271 ? 0.970 -12.927 32.354 1.00 48.06 271 SER A N 1
ATOM 2174 C CA . SER A 1 271 ? 0.927 -14.286 32.911 1.00 48.06 271 SER A CA 1
ATOM 2175 C C . SER A 1 271 ? 2.283 -14.755 33.456 1.00 48.06 271 SER A C 1
ATOM 2177 O O . SER A 1 271 ? 2.322 -15.507 34.432 1.00 48.06 271 SER A O 1
ATOM 2179 N N . VAL A 1 272 ? 3.395 -14.281 32.881 1.00 47.44 272 VAL A N 1
ATOM 2180 C CA . VAL A 1 272 ? 4.758 -14.595 33.339 1.00 47.44 272 VAL A CA 1
ATOM 2181 C C . VAL A 1 272 ? 5.108 -13.808 34.605 1.00 47.44 272 VAL A C 1
ATOM 2183 O O . VAL A 1 272 ? 5.705 -14.372 35.522 1.00 47.44 272 VAL A O 1
ATOM 2186 N N . LEU A 1 273 ? 4.661 -12.554 34.723 1.00 44.50 273 LEU A N 1
ATOM 2187 C CA . LEU A 1 273 ? 4.866 -11.740 35.929 1.00 44.50 273 LEU A CA 1
ATOM 2188 C C . LEU A 1 273 ? 4.024 -12.207 37.129 1.00 44.50 273 LEU A C 1
ATOM 2190 O O . LEU A 1 273 ? 4.451 -12.051 38.270 1.00 44.50 273 LEU A O 1
ATOM 2194 N N . SER A 1 274 ? 2.880 -12.859 36.898 1.00 46.91 274 SER A N 1
ATOM 2195 C CA . SER A 1 274 ? 2.049 -13.437 37.970 1.00 46.91 274 SER A CA 1
ATOM 2196 C C . SER A 1 274 ? 2.600 -14.732 38.602 1.00 46.91 274 SER A C 1
ATOM 2198 O O . SER A 1 274 ? 2.015 -15.246 39.553 1.00 46.91 274 SER A O 1
ATOM 2200 N N . ARG A 1 275 ? 3.722 -15.276 38.099 1.00 46.47 275 ARG A N 1
ATOM 2201 C CA . ARG A 1 275 ? 4.319 -16.543 38.574 1.00 46.47 275 ARG A CA 1
ATOM 2202 C C . ARG A 1 275 ? 5.546 -16.387 39.469 1.00 46.47 275 ARG A C 1
ATOM 2204 O O . ARG A 1 275 ? 6.180 -17.395 39.769 1.00 46.47 275 ARG A O 1
ATOM 2211 N N . ILE A 1 276 ? 5.885 -15.179 39.917 1.00 44.84 276 ILE A N 1
ATOM 2212 C CA . ILE A 1 276 ? 6.914 -15.000 40.951 1.00 44.84 276 ILE A CA 1
ATOM 2213 C C . ILE A 1 276 ? 6.228 -15.166 42.316 1.00 44.84 276 ILE A C 1
ATOM 2215 O O . ILE A 1 276 ? 5.438 -14.299 42.692 1.00 44.84 276 ILE A O 1
ATOM 2219 N N . PRO A 1 277 ? 6.484 -16.249 43.074 1.00 43.22 277 PRO A N 1
ATOM 2220 C CA . PRO A 1 277 ? 5.989 -16.354 44.437 1.00 43.22 277 PRO A CA 1
ATOM 2221 C C . PRO A 1 277 ? 6.670 -15.265 45.265 1.00 43.22 277 PRO A C 1
ATOM 2223 O O . PRO A 1 277 ? 7.900 -15.194 45.320 1.00 43.22 277 PRO A O 1
ATOM 2226 N N . SER A 1 278 ? 5.886 -14.411 45.915 1.00 46.47 278 SER A N 1
ATOM 2227 C CA . SER A 1 278 ? 6.387 -13.532 46.964 1.00 46.47 278 SER A CA 1
ATOM 2228 C C . SER A 1 278 ? 6.799 -14.394 48.160 1.00 46.47 278 SER A C 1
ATOM 2230 O O . SER A 1 278 ? 5.986 -14.672 49.042 1.00 46.47 278 SER A O 1
ATOM 2232 N N . ASN A 1 279 ? 8.055 -14.842 48.184 1.00 44.41 279 ASN A N 1
ATOM 2233 C CA . ASN A 1 279 ? 8.684 -15.366 49.393 1.00 44.41 279 ASN A CA 1
ATOM 2234 C C . ASN A 1 279 ? 8.934 -14.191 50.348 1.00 44.41 279 ASN A C 1
ATOM 2236 O O . ASN A 1 279 ? 10.025 -13.633 50.424 1.00 44.41 279 ASN A O 1
ATOM 2240 N N . THR A 1 280 ? 7.890 -13.781 51.061 1.00 47.78 280 THR A N 1
ATOM 2241 C CA . THR A 1 280 ? 8.037 -13.071 52.333 1.00 47.78 280 THR A CA 1
ATOM 2242 C C . THR A 1 280 ? 8.217 -14.120 53.419 1.00 47.78 280 THR A C 1
ATOM 2244 O O . THR A 1 280 ? 7.265 -14.506 54.095 1.00 47.78 280 THR A O 1
ATOM 2247 N N . ASP A 1 281 ? 9.451 -14.604 53.556 1.00 45.66 281 ASP A N 1
ATOM 2248 C CA . ASP A 1 281 ? 9.873 -15.306 54.761 1.00 45.66 281 ASP A CA 1
ATOM 2249 C C . ASP A 1 281 ? 9.971 -14.284 55.898 1.00 45.66 281 ASP A C 1
ATOM 2251 O O . ASP A 1 281 ? 10.883 -13.456 55.973 1.00 45.66 281 ASP A O 1
ATOM 2255 N N . ASN A 1 282 ? 8.976 -14.339 56.781 1.00 47.59 282 ASN A N 1
ATOM 2256 C CA . ASN A 1 282 ? 9.005 -13.726 58.099 1.00 47.59 282 ASN A CA 1
ATOM 2257 C C . ASN A 1 282 ? 10.093 -14.407 58.941 1.00 47.59 282 ASN A C 1
ATOM 2259 O O . ASN A 1 282 ? 9.824 -15.388 59.630 1.00 47.59 282 ASN A O 1
ATOM 2263 N N . ASN A 1 283 ? 11.306 -13.858 58.941 1.00 40.16 283 ASN A N 1
ATOM 2264 C CA . ASN A 1 283 ? 12.262 -14.121 60.013 1.00 40.16 283 ASN A CA 1
ATOM 2265 C C . ASN A 1 283 ? 11.985 -13.170 61.181 1.00 40.16 283 ASN A C 1
ATOM 2267 O O . ASN A 1 283 ? 12.599 -12.115 61.322 1.00 40.16 283 ASN A O 1
ATOM 2271 N N . SER A 1 284 ? 11.047 -13.574 62.035 1.00 50.75 284 SER A N 1
ATOM 2272 C CA . SER A 1 284 ? 11.036 -13.180 63.439 1.00 50.75 284 SER A CA 1
ATOM 2273 C C . SER A 1 284 ? 12.053 -14.047 64.185 1.00 50.75 284 SER A C 1
ATOM 2275 O O . SER A 1 284 ? 11.796 -15.226 64.429 1.00 50.75 284 SER A O 1
ATOM 2277 N N . LEU A 1 285 ? 13.196 -13.468 64.544 1.00 47.66 285 LEU A N 1
ATOM 2278 C CA . LEU A 1 285 ? 14.114 -14.034 65.529 1.00 47.66 285 LEU A CA 1
ATOM 2279 C C . LEU A 1 285 ? 14.217 -13.065 66.707 1.00 47.66 285 LEU A C 1
ATOM 2281 O O . LEU A 1 285 ? 14.535 -11.889 66.528 1.00 47.66 285 LEU A O 1
ATOM 2285 N N . ASN A 1 286 ? 13.867 -13.612 67.873 1.00 47.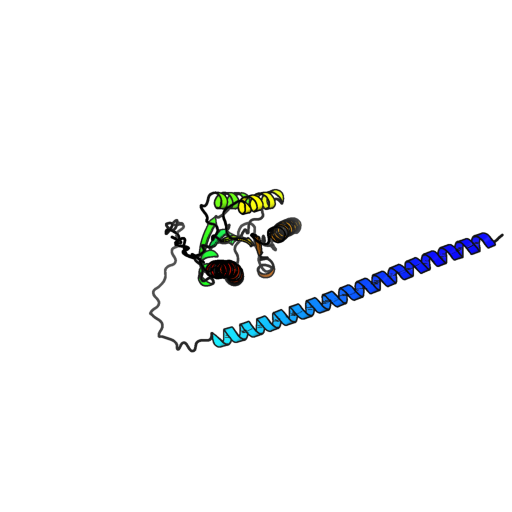41 286 ASN A N 1
ATOM 2286 C CA . ASN A 1 286 ? 14.256 -13.146 69.202 1.00 47.41 286 ASN A CA 1
ATOM 2287 C C . ASN A 1 286 ? 15.779 -13.108 69.354 1.00 47.41 286 ASN A C 1
ATOM 2289 O O . ASN A 1 286 ? 16.447 -13.948 68.707 1.00 47.41 286 ASN A O 1
#

Radius of gyration: 28.77 Å; chains: 1; bounding box: 104×44×106 Å

pLDDT: mean 80.26, std 19.61, range [33.47, 98.12]

Secondary structure (DSSP, 8-state):
--HHHHHHHHHHHHHHHHHHHHHHHHHHHHHHHHHHHHHHHHHHHHHHHHHHHHHHHHHHHH------PPPPP---------------------TTS--EEEEE-GGGTTHHHHHHHH-SS-EEEEE-TT--HHHHHHHHHTS---TT-EEEEE----TT--HHHHHHHHHHHHTSS-SEEEEEPPPP-TTS-HHHHHHHHHHHHHHHHHHHHTTTTEEEE--GGGTTT---BTTB----HHHHHHHHHHHHHHHHHHHHHHHHHHHHHHHHHTT-----------

Sequence (286 aa):
MYDNDIENLQKELLSRENTIKDIFCKYESCQQMLSERMQEACELVDLVKFNAERYESLTNNLTCSCAPTPSPPMSQCEIPSGSDFVPHRSELLNPSQGNILVYSDRLGSGFGSLLNNCCKHTIVSHCYHNLHFNELVHKIKNTQMNEQTTVVLLIGNSHNVTKRDIVNGIETLLKLKLGKLILCALPYSNTLNNHENDLIFKLNNVMHLLSCRHSDRLLYFDTNNFVRDFILNREHMFLPMKSRRLLATLLAFNIHTVIDDLTGIRLRDESVLSRIPSNTDNNSLN

Foldseek 3Di:
DCPVVVVVVVVVVVVVVVVVVVVVVVVVVVVVVVVVVVVVVVVVVVVVVVVVVVVVVVVVVPPDPPPDDDDDDDDDDDDDPDPDDDDPPPDPDDPPFQEEEEEEEPQCVCLQVLLVVQAPGHYDYDYHYPDDLLVSLVVLLPDDDALSYEYEYYYQDCPPPALVSLVVSVVSNVPDNYNAYEYEQHEDAPQDDPVVNVRSVVSLVSLVVVCVVPVRHYHYHYLHVLDVVDHCDPVDSYDPPVSSNVVSNVVNVVVVVVSCVVVVVVVVVVVVVVPDPPPPDPPPDD

Organism: Mythimna separata (NCBI:txid271217)